Protein AF-A0A940I2E1-F1 (afdb_monomer_lite)

pLDDT: mean 91.19, std 8.83, range [46.72, 98.56]

Sequence (286 aa):
MYIKTFGKFEIVELKNMNFSPKEVEIIIFIISKNGFSVSTNKIIDEVWNPNENLPTLNNLTVYFSNINKKLKNKGKIKTKNSISYFEAKDLKTDFNKFVLSTNKFFSDPSNQKAANEAFEVYSGEFLPGISSNWVLTTRYYYEDLYFELIKLLVEKEKSKIKRFAYLKKIIDVGNNFENILEILKLIHENEKNYKNFIDENIFELIHYKDKLLREPRFIALLIIFENQFKILNFLRKGDFVSKVSENKFKLLLEKNKTKDTESEFNFLIKRLKKEGAKIKKVGIIN

Foldseek 3Di:
DEWEFFPDTDDPVQPPQDDDLLLSLLQVVQVVQAVDFDALVNSQPQSDDPPDDGDDSVVVVVSQVVSCVSCPQQWGWDDDPRTIHIDGDPYDYLVVLLVVLLVVCVVPVVPVVSLVSNLVSNQAFGSPPRDTPVSVVVRVVSLVSLLVSLLSVLLPDPDLVVLVVSLVRCLNRPRDLVSSVVSVLSNLVSVVDQQDADDPVVVVSNVVNLVPDPHRQWFKKKWFFPAQDSLSVQADSPKHWHDPDRGIIIITHGDDPVDDPVRSVVVSVVSCVVVPTHTPDMDTDD

Radius of gyration: 24.88 Å; chains: 1; bounding box: 60×36×69 Å

Secondary structure (DSSP, 8-state):
-EEE-BSS-EETTSTT----HHHHHHHHHHHHTTTSPEEHHHHHHHHS-TTS-PPPHHHHHHHHHHHHHHHTTS-EEEEETTEEEEE-TT-EEHHHHHHHHHHHHHH-TT-HHHHHHHHHH--SSBSTT---HHHHHHHHHHHHHHHHHHHHHHHH---HHHHHHHHHHHHHTT--HHHHHHHHHHHHHHTS---SPPPHHHHHHHHHHHHTSSS--EEEEEEEESS---GGGG--TT-EEEESSSSEEEEEEEPPTTS-HHHHHHHHHHHHHHTT--EEEEEE--

Structure (mmCIF, N/CA/C/O backbone):
data_AF-A0A940I2E1-F1
#
_entry.id   AF-A0A940I2E1-F1
#
loop_
_atom_site.group_PDB
_atom_site.id
_atom_site.type_symbol
_atom_site.label_atom_id
_atom_site.label_alt_id
_atom_site.label_comp_id
_atom_site.label_asym_id
_atom_site.label_entity_id
_atom_site.label_seq_id
_atom_site.pdbx_PDB_ins_code
_atom_site.Cartn_x
_atom_site.Cartn_y
_atom_site.Cartn_z
_atom_site.occupancy
_atom_site.B_iso_or_equiv
_atom_site.auth_seq_id
_atom_site.auth_comp_id
_atom_site.auth_asym_id
_atom_site.auth_atom_id
_atom_site.pdbx_PDB_model_num
ATOM 1 N N . MET A 1 1 ? 22.902 0.710 -8.120 1.00 95.12 1 MET A N 1
ATOM 2 C CA . MET A 1 1 ? 21.746 1.552 -8.498 1.00 95.12 1 MET A CA 1
ATOM 3 C C . MET A 1 1 ? 20.533 1.046 -7.739 1.00 95.12 1 MET A C 1
ATOM 5 O O . MET A 1 1 ? 20.224 -0.128 -7.900 1.00 95.12 1 MET A O 1
ATOM 9 N N . TYR A 1 2 ? 19.869 1.866 -6.921 1.00 97.69 2 TYR A N 1
ATOM 10 C CA . TYR A 1 2 ? 18.651 1.483 -6.197 1.00 97.69 2 TYR A CA 1
ATOM 11 C C . TYR A 1 2 ? 17.430 2.245 -6.714 1.00 97.69 2 TYR A C 1
ATOM 13 O O . TYR A 1 2 ? 17.415 3.478 -6.720 1.00 97.69 2 TYR A O 1
ATOM 21 N N . ILE A 1 3 ? 16.408 1.497 -7.130 1.00 97.94 3 ILE A N 1
ATOM 22 C CA . ILE A 1 3 ? 15.164 2.042 -7.677 1.00 97.94 3 ILE A CA 1
ATOM 23 C C . ILE A 1 3 ? 14.005 1.728 -6.735 1.00 97.94 3 ILE A C 1
ATOM 25 O O . ILE A 1 3 ? 13.795 0.567 -6.378 1.00 97.94 3 ILE A O 1
ATOM 29 N N . LYS A 1 4 ? 13.263 2.770 -6.361 1.00 98.38 4 LYS A N 1
ATOM 30 C CA . LYS A 1 4 ? 12.001 2.682 -5.631 1.00 98.38 4 LYS A CA 1
ATOM 31 C C . LYS A 1 4 ? 10.826 2.764 -6.599 1.00 98.38 4 LYS A C 1
ATOM 33 O O . LYS A 1 4 ? 10.812 3.625 -7.480 1.00 98.38 4 LYS A O 1
ATOM 38 N N . THR A 1 5 ? 9.859 1.881 -6.418 1.00 98.25 5 THR A N 1
ATOM 39 C CA . THR A 1 5 ? 8.659 1.711 -7.240 1.00 98.25 5 THR A CA 1
ATOM 40 C C . THR A 1 5 ? 7.375 1.637 -6.417 1.00 98.25 5 THR A C 1
ATOM 42 O O . THR A 1 5 ? 6.319 1.929 -6.974 1.00 98.25 5 THR A O 1
ATOM 45 N N . PHE A 1 6 ? 7.441 1.313 -5.119 1.00 97.94 6 PHE A N 1
ATOM 46 C CA . PHE A 1 6 ? 6.293 1.403 -4.212 1.00 97.94 6 PHE A CA 1
ATOM 47 C C . PHE A 1 6 ? 6.123 2.827 -3.681 1.00 97.94 6 PHE A C 1
ATOM 49 O O . PHE A 1 6 ? 7.011 3.386 -3.031 1.00 97.94 6 PHE A O 1
ATOM 56 N N . GLY A 1 7 ? 4.963 3.431 -3.926 1.00 95.31 7 GLY A N 1
ATOM 57 C CA . GLY A 1 7 ? 4.746 4.851 -3.677 1.00 95.31 7 GLY A CA 1
ATOM 58 C C . GLY A 1 7 ? 5.499 5.708 -4.698 1.00 95.31 7 GLY A C 1
ATOM 59 O O . GLY A 1 7 ? 5.485 5.437 -5.895 1.00 95.31 7 GLY A O 1
ATOM 60 N N . LYS A 1 8 ? 6.156 6.786 -4.261 1.00 95.31 8 LYS A N 1
ATOM 61 C CA . LYS A 1 8 ? 6.813 7.711 -5.197 1.00 95.31 8 LYS A CA 1
ATOM 62 C C . LYS A 1 8 ? 8.017 7.051 -5.883 1.00 95.31 8 LYS A C 1
ATOM 64 O O . LYS A 1 8 ? 8.991 6.703 -5.217 1.00 95.31 8 LYS A O 1
ATOM 69 N N . PHE A 1 9 ? 7.981 6.979 -7.217 1.00 97.50 9 PHE A N 1
ATOM 70 C CA . PHE A 1 9 ? 9.120 6.522 -8.013 1.00 97.50 9 PHE A CA 1
ATOM 71 C C . PHE A 1 9 ? 10.363 7.383 -7.753 1.00 97.50 9 PHE A C 1
ATOM 73 O O . PHE A 1 9 ? 10.312 8.615 -7.818 1.00 97.50 9 PHE A O 1
ATOM 80 N N . GLU A 1 10 ? 11.492 6.727 -7.495 1.00 97.62 10 GLU A N 1
ATOM 81 C CA . GLU A 1 10 ? 12.771 7.388 -7.244 1.00 97.62 10 GLU A CA 1
ATOM 82 C C . GLU A 1 10 ? 13.935 6.482 -7.658 1.00 97.62 10 GLU A C 1
ATOM 84 O O . GLU A 1 10 ? 13.984 5.305 -7.306 1.00 97.62 10 GLU A O 1
ATOM 89 N N . ILE A 1 11 ? 14.931 7.050 -8.337 1.00 97.69 11 ILE A N 1
ATOM 90 C CA . ILE A 1 11 ? 16.258 6.439 -8.456 1.00 97.69 11 ILE A CA 1
ATOM 91 C C . ILE A 1 11 ? 17.160 7.154 -7.454 1.00 97.69 11 ILE A C 1
ATOM 93 O O . ILE A 1 11 ? 17.510 8.316 -7.658 1.00 97.69 11 ILE A O 1
ATOM 97 N N . VAL A 1 12 ? 17.544 6.468 -6.377 1.00 97.19 12 VAL A N 1
ATOM 98 C CA . VAL A 1 12 ? 18.171 7.103 -5.202 1.00 97.19 12 VAL A CA 1
ATOM 99 C C . VAL A 1 12 ? 19.495 7.796 -5.540 1.00 97.19 12 VAL A C 1
ATOM 101 O O . VAL A 1 12 ? 19.807 8.856 -4.996 1.00 97.19 12 VAL A O 1
ATOM 104 N N . GLU A 1 13 ? 20.277 7.248 -6.471 1.00 97.12 13 GLU A N 1
ATOM 105 C CA . GLU A 1 13 ? 21.536 7.859 -6.909 1.00 97.12 13 GLU A CA 1
ATOM 106 C C . GLU A 1 13 ? 21.364 9.059 -7.861 1.00 97.12 13 GLU A C 1
ATOM 108 O O . GLU A 1 13 ? 22.355 9.717 -8.182 1.00 97.12 13 GLU A O 1
ATOM 113 N N . LEU A 1 14 ? 20.140 9.355 -8.313 1.00 96.06 14 LEU A N 1
ATOM 114 C CA . LEU A 1 14 ? 19.805 10.449 -9.232 1.00 96.06 14 LEU A CA 1
ATOM 115 C C . LEU A 1 14 ? 18.860 11.456 -8.558 1.00 96.06 14 LEU A C 1
ATOM 117 O O . LEU A 1 14 ? 17.751 11.710 -9.029 1.00 96.06 14 LEU A O 1
ATOM 121 N N . LYS A 1 15 ? 19.314 12.045 -7.445 1.00 91.69 15 LYS A N 1
ATOM 122 C CA . LYS A 1 15 ? 18.555 13.062 -6.699 1.00 91.69 15 LYS A CA 1
ATOM 123 C C . LYS A 1 15 ? 18.081 14.190 -7.624 1.00 91.69 15 LYS A C 1
ATOM 125 O O . LYS A 1 15 ? 18.848 14.674 -8.455 1.00 91.69 15 LYS A O 1
ATOM 130 N N . ASN A 1 16 ? 16.833 14.623 -7.441 1.00 90.88 16 ASN A N 1
ATOM 131 C CA . ASN A 1 16 ? 16.174 15.697 -8.201 1.00 90.88 16 ASN A CA 1
ATOM 132 C C . ASN A 1 16 ? 15.993 15.426 -9.708 1.00 90.88 16 ASN A C 1
ATOM 134 O O . ASN A 1 16 ? 15.650 16.343 -10.453 1.00 90.88 16 ASN A O 1
ATOM 138 N N . MET A 1 17 ? 16.213 14.193 -10.177 1.00 96.44 17 MET A N 1
ATOM 139 C CA . MET A 1 17 ? 15.929 13.831 -11.562 1.00 96.44 17 MET A CA 1
ATOM 140 C C . MET A 1 17 ? 14.460 13.439 -11.715 1.00 96.44 17 MET A C 1
ATOM 142 O O . MET A 1 17 ? 13.985 12.527 -11.041 1.00 96.44 17 MET A O 1
ATOM 146 N N . ASN A 1 18 ? 13.762 14.088 -12.647 1.00 96.31 18 ASN A N 1
ATOM 147 C CA . ASN A 1 18 ? 12.371 13.779 -12.954 1.00 96.31 18 ASN A CA 1
ATOM 148 C C . ASN A 1 18 ? 12.265 12.953 -14.242 1.00 96.31 18 ASN A C 1
ATOM 150 O O . ASN A 1 18 ? 12.790 13.314 -15.303 1.00 96.31 18 ASN A O 1
ATOM 154 N N . PHE A 1 19 ? 11.532 11.853 -14.145 1.00 97.81 19 PHE A N 1
ATOM 155 C CA . PHE A 1 19 ? 11.145 11.013 -15.269 1.00 97.81 19 PHE A CA 1
ATOM 156 C C . PHE A 1 19 ? 9.651 11.214 -15.512 1.00 97.81 19 PHE A C 1
ATOM 158 O O . PHE A 1 19 ? 8.872 11.312 -14.566 1.00 97.81 19 PHE A O 1
ATOM 165 N N . SER A 1 20 ? 9.256 11.313 -16.777 1.00 98.00 20 SER A N 1
ATOM 166 C CA . SER A 1 20 ? 7.843 11.272 -17.147 1.00 98.00 20 SER A CA 1
ATOM 167 C C . SER A 1 20 ? 7.259 9.894 -16.810 1.00 98.00 20 SER A C 1
ATOM 169 O O . SER A 1 20 ? 8.010 8.913 -16.808 1.00 98.00 20 SER A O 1
ATOM 171 N N . PRO A 1 21 ? 5.938 9.777 -16.586 1.00 97.62 21 PRO A N 1
ATOM 172 C CA . PRO A 1 21 ? 5.307 8.489 -16.294 1.00 97.62 21 PRO A CA 1
ATOM 173 C C . PRO A 1 21 ? 5.664 7.402 -17.314 1.00 97.62 21 PRO A C 1
ATOM 175 O O . PRO A 1 21 ? 5.995 6.283 -16.939 1.00 97.62 21 PRO A O 1
ATOM 178 N N . LYS A 1 22 ? 5.717 7.754 -18.604 1.00 97.50 22 LYS A N 1
ATOM 179 C CA . LYS A 1 22 ? 6.065 6.807 -19.668 1.00 97.50 22 LYS A CA 1
ATOM 180 C C . LYS A 1 22 ? 7.540 6.389 -19.636 1.00 97.50 22 LYS A C 1
ATOM 182 O O . LYS A 1 22 ? 7.848 5.224 -19.848 1.00 97.50 22 LYS A O 1
ATOM 187 N N . GLU A 1 23 ? 8.462 7.299 -19.316 1.00 98.31 23 GLU A N 1
ATOM 188 C CA . GLU A 1 23 ? 9.873 6.932 -19.119 1.00 98.31 23 GLU A CA 1
ATOM 189 C C . GLU A 1 23 ? 10.053 5.995 -17.916 1.00 98.31 23 GLU A C 1
ATOM 191 O O . GLU A 1 23 ? 10.804 5.026 -18.015 1.00 98.31 23 GLU A O 1
ATOM 196 N N . VAL A 1 24 ? 9.357 6.263 -16.803 1.00 98.50 24 VAL A N 1
ATOM 197 C CA . VAL A 1 24 ? 9.340 5.386 -15.619 1.00 98.50 24 VAL A CA 1
ATOM 198 C C . VAL A 1 24 ? 8.855 3.993 -16.000 1.00 98.50 24 VAL A C 1
ATOM 200 O O . VAL A 1 24 ? 9.512 2.999 -15.694 1.00 98.50 24 VAL A O 1
ATOM 203 N N . GLU A 1 25 ? 7.731 3.934 -16.705 1.00 98.12 25 GLU A N 1
ATOM 204 C CA . GLU A 1 25 ? 7.105 2.694 -17.131 1.00 98.12 25 GLU A CA 1
ATOM 205 C C . GLU A 1 25 ? 8.032 1.853 -18.019 1.00 98.12 25 GLU A C 1
ATOM 207 O O . GLU A 1 25 ? 8.241 0.677 -17.734 1.00 98.12 25 GLU A O 1
ATOM 212 N N . ILE A 1 26 ? 8.672 2.462 -19.025 1.00 98.00 26 ILE A N 1
ATOM 213 C CA . ILE A 1 26 ? 9.656 1.793 -19.892 1.00 98.00 26 ILE A CA 1
ATOM 214 C C . ILE A 1 26 ? 10.811 1.212 -19.068 1.00 98.00 26 ILE A C 1
ATOM 216 O O . ILE A 1 26 ? 11.180 0.049 -19.248 1.00 98.00 26 ILE A O 1
ATOM 220 N N . ILE A 1 27 ? 11.397 2.014 -18.169 1.00 97.69 27 ILE A N 1
ATOM 221 C CA . ILE A 1 27 ? 12.531 1.588 -17.336 1.00 97.69 27 ILE A CA 1
ATOM 222 C C . ILE A 1 27 ? 12.132 0.371 -16.500 1.00 97.69 27 ILE A C 1
ATOM 224 O O . ILE A 1 27 ? 12.832 -0.643 -16.511 1.00 97.69 27 ILE A O 1
ATOM 228 N N . ILE A 1 28 ? 11.011 0.462 -15.784 1.00 98.06 28 ILE A N 1
ATOM 229 C CA . ILE A 1 28 ? 10.580 -0.592 -14.866 1.00 98.06 28 ILE A CA 1
ATOM 230 C C . ILE A 1 28 ? 10.094 -1.825 -15.614 1.00 98.06 28 ILE A C 1
ATOM 232 O O . ILE A 1 28 ? 10.412 -2.927 -15.178 1.00 98.06 28 ILE A O 1
ATOM 236 N N . PHE A 1 29 ? 9.428 -1.678 -16.760 1.00 97.88 29 PHE A N 1
ATOM 237 C CA . PHE A 1 29 ? 9.046 -2.815 -17.588 1.00 97.88 29 PHE A CA 1
ATOM 238 C C . PHE A 1 29 ? 10.280 -3.627 -17.992 1.00 97.88 29 PHE A C 1
ATOM 240 O O . PHE A 1 29 ? 10.355 -4.815 -17.681 1.00 97.88 29 PHE A O 1
ATOM 247 N N . ILE A 1 30 ? 11.302 -2.984 -18.570 1.00 96.88 30 ILE A N 1
ATOM 248 C CA . ILE A 1 30 ? 12.544 -3.665 -18.975 1.00 96.88 30 ILE A CA 1
ATOM 249 C C . ILE A 1 30 ? 13.233 -4.319 -17.765 1.00 96.88 30 ILE A C 1
ATOM 251 O O . ILE A 1 30 ? 13.672 -5.465 -17.851 1.00 96.88 30 ILE A O 1
ATOM 255 N N . ILE A 1 31 ? 13.305 -3.626 -16.622 1.00 96.69 31 ILE A N 1
ATOM 256 C CA . ILE A 1 31 ? 13.933 -4.162 -15.404 1.00 96.69 31 ILE A CA 1
ATOM 257 C C . ILE A 1 31 ? 13.132 -5.329 -14.805 1.00 96.69 31 ILE A C 1
ATOM 259 O O . ILE A 1 31 ? 13.727 -6.285 -14.315 1.00 96.69 31 ILE A O 1
ATOM 263 N N . SER A 1 32 ? 11.800 -5.296 -14.860 1.00 95.56 32 SER A N 1
ATOM 264 C CA . SER A 1 32 ? 10.936 -6.370 -14.346 1.00 95.56 32 SER A CA 1
ATOM 265 C C . SER A 1 32 ? 11.081 -7.673 -15.134 1.00 95.56 32 SER A C 1
ATOM 267 O O . SER A 1 32 ? 10.803 -8.751 -14.617 1.00 95.56 32 SER A O 1
ATOM 269 N N . LYS A 1 33 ? 11.538 -7.577 -16.387 1.00 93.44 33 LYS A N 1
ATOM 270 C CA . LYS A 1 33 ? 11.823 -8.722 -17.254 1.00 93.44 33 LYS A CA 1
ATOM 271 C C . LYS A 1 33 ? 13.312 -9.084 -17.282 1.00 93.44 33 LYS A C 1
ATOM 273 O O . LYS A 1 33 ? 13.686 -9.981 -18.031 1.00 93.44 33 LYS A O 1
ATOM 278 N N . ASN A 1 34 ? 14.166 -8.397 -16.515 1.00 71.31 34 ASN A N 1
ATOM 279 C CA . ASN A 1 34 ? 15.617 -8.572 -16.582 1.00 71.31 34 ASN A CA 1
ATOM 280 C C . ASN A 1 34 ? 15.993 -10.023 -16.222 1.00 71.31 34 ASN A C 1
ATOM 282 O O . ASN A 1 34 ? 15.628 -10.516 -15.157 1.00 71.31 34 ASN A O 1
ATOM 286 N N . GLY A 1 35 ? 16.675 -10.711 -17.142 1.00 64.44 35 GLY A N 1
ATOM 287 C CA . GLY A 1 35 ? 16.834 -12.176 -17.157 1.00 64.44 35 GLY A CA 1
ATOM 288 C C . GLY A 1 35 ? 16.181 -12.845 -18.376 1.00 64.44 35 GLY A C 1
ATOM 289 O O . GLY A 1 35 ? 16.598 -13.928 -18.776 1.00 64.44 35 GLY A O 1
ATOM 290 N N . PHE A 1 36 ? 15.235 -12.158 -19.024 1.00 67.75 36 PHE A N 1
ATOM 291 C CA . PHE A 1 36 ? 14.609 -12.543 -20.287 1.00 67.75 36 PHE A CA 1
ATOM 292 C C . PHE A 1 36 ? 14.873 -11.479 -21.359 1.00 67.75 36 PHE A C 1
ATOM 294 O O . PHE A 1 36 ? 14.944 -10.282 -21.076 1.00 67.75 36 PHE A O 1
ATOM 301 N N . SER A 1 37 ? 15.017 -11.903 -22.613 1.00 79.56 37 SER A N 1
ATOM 302 C CA . SER A 1 37 ? 15.106 -10.992 -23.754 1.00 79.56 37 SER A CA 1
ATOM 303 C C . SER A 1 37 ? 13.756 -10.304 -23.989 1.00 79.56 37 SER A C 1
ATOM 305 O O . SER A 1 37 ? 12.759 -10.958 -24.289 1.00 79.56 37 SER A O 1
ATOM 307 N N . VAL A 1 38 ? 13.711 -8.973 -23.878 1.00 94.06 38 VAL A N 1
ATOM 308 C CA . VAL A 1 38 ? 12.507 -8.186 -24.189 1.00 94.06 38 VAL A CA 1
ATOM 309 C C . VAL A 1 38 ? 12.649 -7.576 -25.573 1.00 94.06 38 VAL A C 1
ATOM 311 O O . VAL A 1 38 ? 13.543 -6.762 -25.800 1.00 94.06 38 VAL A O 1
ATOM 314 N N . SER A 1 39 ? 11.784 -7.954 -26.513 1.00 96.19 39 SER A N 1
ATOM 315 C CA . SER A 1 39 ? 11.769 -7.306 -27.824 1.00 96.19 39 SER A CA 1
ATOM 316 C C . SER A 1 39 ? 11.242 -5.873 -27.716 1.00 96.19 39 SER A C 1
ATOM 318 O O . SER A 1 39 ? 10.379 -5.567 -26.897 1.00 96.19 39 SER A O 1
ATOM 320 N N . THR A 1 40 ? 11.740 -4.990 -28.575 1.00 95.31 40 THR A N 1
ATOM 321 C CA . THR A 1 40 ? 11.255 -3.605 -28.692 1.00 95.31 40 THR A CA 1
ATOM 322 C C . THR A 1 40 ? 9.754 -3.531 -28.969 1.00 95.31 40 THR A C 1
ATOM 324 O O . THR A 1 40 ? 9.076 -2.735 -28.330 1.00 95.31 40 THR A O 1
ATOM 327 N N . ASN A 1 41 ? 9.220 -4.410 -29.824 1.00 95.62 41 ASN A N 1
ATOM 328 C CA . ASN A 1 41 ? 7.775 -4.514 -30.058 1.00 95.62 41 ASN A CA 1
ATOM 329 C C . ASN A 1 41 ? 7.018 -4.876 -28.778 1.00 95.62 41 ASN A C 1
ATOM 331 O O . ASN A 1 41 ? 6.063 -4.198 -28.437 1.00 95.62 41 ASN A O 1
ATOM 335 N N . LYS A 1 42 ? 7.510 -5.842 -27.991 1.00 96.06 42 LYS A N 1
ATOM 336 C CA . LYS A 1 42 ? 6.867 -6.200 -26.720 1.00 96.06 42 LYS A CA 1
ATOM 337 C C . LYS A 1 42 ? 6.852 -5.041 -25.722 1.00 96.06 42 LYS A C 1
ATOM 339 O O . LYS A 1 42 ? 5.925 -4.932 -24.933 1.00 96.06 42 LYS A O 1
ATOM 344 N N . ILE A 1 43 ? 7.868 -4.175 -25.738 1.00 96.75 43 ILE A N 1
ATOM 345 C CA . ILE A 1 43 ? 7.839 -2.947 -24.932 1.00 96.75 43 ILE A CA 1
ATOM 346 C C . ILE A 1 43 ? 6.695 -2.053 -25.404 1.00 96.75 43 ILE A C 1
ATOM 348 O O . ILE A 1 43 ? 5.956 -1.562 -24.566 1.00 96.75 43 ILE A O 1
ATOM 352 N N . ILE A 1 44 ? 6.533 -1.862 -26.715 1.00 96.50 44 ILE A N 1
ATOM 353 C CA . ILE A 1 44 ? 5.444 -1.051 -27.278 1.00 96.50 44 ILE A CA 1
ATOM 354 C C . ILE A 1 44 ? 4.080 -1.623 -26.878 1.00 96.50 44 ILE A C 1
ATOM 356 O O . ILE A 1 44 ? 3.262 -0.891 -26.332 1.00 96.50 44 ILE A O 1
ATOM 360 N N . ASP A 1 45 ? 3.887 -2.924 -27.083 1.00 95.06 45 ASP A N 1
ATOM 361 C CA . ASP A 1 45 ? 2.610 -3.612 -26.876 1.00 95.06 45 ASP A CA 1
ATOM 362 C C . ASP A 1 45 ? 2.148 -3.605 -25.411 1.00 95.06 45 ASP A C 1
ATOM 364 O O . ASP A 1 45 ? 0.953 -3.628 -25.132 1.00 95.06 45 ASP A O 1
ATOM 368 N N . GLU A 1 46 ? 3.090 -3.601 -24.465 1.00 95.75 46 GLU A N 1
ATOM 369 C CA . GLU A 1 46 ? 2.783 -3.696 -23.035 1.00 95.75 46 GLU A CA 1
ATOM 370 C C . GLU A 1 46 ? 2.753 -2.316 -22.373 1.00 95.75 46 GLU A C 1
ATOM 372 O O . GLU A 1 46 ? 1.885 -2.033 -21.553 1.00 95.75 46 GLU A O 1
ATOM 377 N N . VAL A 1 47 ? 3.687 -1.431 -22.730 1.00 96.81 47 VAL A N 1
ATOM 378 C CA . VAL A 1 47 ? 3.810 -0.103 -22.112 1.00 96.81 47 VAL A CA 1
ATOM 379 C C . VAL A 1 47 ? 2.768 0.882 -22.653 1.00 96.81 47 VAL A C 1
ATOM 381 O O . VAL A 1 47 ? 2.435 1.852 -21.972 1.00 96.81 47 VAL A O 1
ATOM 384 N N . TRP A 1 48 ? 2.241 0.684 -23.860 1.00 95.94 48 TRP A N 1
ATOM 385 C CA . TRP A 1 48 ? 1.163 1.512 -24.406 1.00 95.94 48 TRP A CA 1
ATOM 386 C C . TRP A 1 48 ? -0.144 0.737 -24.448 1.00 95.94 48 TRP A C 1
ATOM 388 O O . TRP A 1 48 ? -0.182 -0.432 -24.818 1.00 95.94 48 TRP A O 1
ATOM 398 N N . ASN A 1 49 ? -1.238 1.404 -24.082 1.00 90.56 49 ASN A N 1
ATOM 399 C CA . ASN A 1 49 ? -2.550 0.781 -24.195 1.00 90.56 49 ASN A CA 1
ATOM 400 C C . ASN A 1 49 ? -2.927 0.642 -25.681 1.00 90.56 49 ASN A C 1
ATOM 402 O O . ASN A 1 49 ? -2.660 1.565 -26.450 1.00 90.56 49 ASN A O 1
ATOM 406 N N . PRO A 1 50 ? -3.634 -0.426 -26.097 1.00 86.62 50 PRO A N 1
ATOM 407 C CA . PRO A 1 50 ? -4.060 -0.594 -27.493 1.00 86.62 50 PRO A CA 1
ATOM 408 C C . PRO A 1 50 ? -4.926 0.553 -28.039 1.00 86.62 50 PRO A C 1
ATOM 410 O O . PRO A 1 50 ? -5.013 0.743 -29.246 1.00 86.62 50 PRO A O 1
ATOM 413 N N . ASN A 1 51 ? -5.566 1.315 -27.144 1.00 89.44 51 ASN A N 1
ATOM 414 C CA . ASN A 1 51 ? -6.396 2.474 -27.478 1.00 89.44 51 ASN A CA 1
ATOM 415 C C . ASN A 1 51 ? -5.596 3.789 -27.577 1.00 89.44 51 ASN A C 1
ATOM 417 O O . ASN A 1 51 ? -6.167 4.832 -27.891 1.00 89.44 51 ASN A O 1
ATOM 421 N N . GLU A 1 52 ? -4.302 3.773 -27.257 1.00 90.06 52 GLU A N 1
ATOM 422 C CA . GLU A 1 52 ? -3.400 4.912 -27.428 1.00 90.06 52 GLU A CA 1
ATOM 423 C C . GLU A 1 52 ? -2.786 4.898 -28.833 1.00 90.06 52 GLU A C 1
ATOM 425 O O . GLU A 1 52 ? -2.705 3.867 -29.500 1.00 90.06 52 GLU A O 1
ATOM 430 N N . ASN A 1 53 ? -2.282 6.051 -29.277 1.00 92.12 53 ASN A N 1
ATOM 431 C CA . ASN A 1 53 ? -1.454 6.106 -30.478 1.00 92.12 53 ASN A CA 1
ATOM 432 C C . ASN A 1 53 ? -0.137 5.369 -30.211 1.00 92.12 53 ASN A C 1
ATOM 434 O O . ASN A 1 53 ? 0.752 5.907 -29.542 1.00 92.12 53 ASN A O 1
ATOM 438 N N . LEU A 1 54 ? -0.025 4.144 -30.728 1.00 93.44 54 LEU A N 1
ATOM 439 C CA . LEU A 1 54 ? 1.165 3.323 -30.543 1.00 93.44 54 LEU A CA 1
ATOM 440 C C . LEU A 1 54 ? 2.398 4.029 -31.133 1.00 93.44 54 LE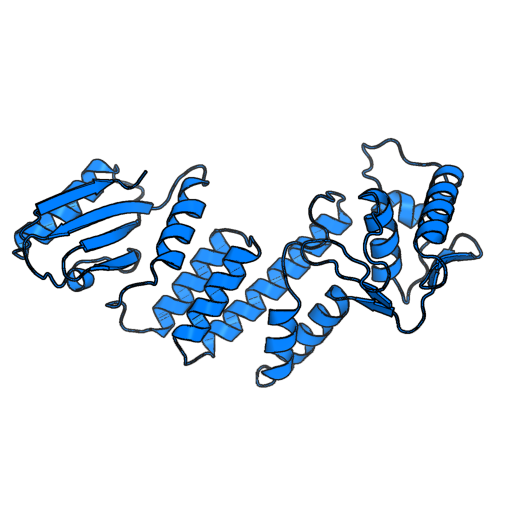U A C 1
ATOM 442 O O . LEU A 1 54 ? 2.363 4.497 -32.277 1.00 93.44 54 LEU A O 1
ATOM 446 N N . PRO A 1 55 ? 3.503 4.127 -30.377 1.00 94.94 55 PRO A N 1
ATOM 447 C CA . PRO A 1 55 ? 4.733 4.715 -30.878 1.00 94.94 55 PRO A CA 1
ATOM 448 C C . PRO A 1 55 ? 5.334 3.857 -31.993 1.00 94.94 55 PRO A C 1
ATOM 450 O O . PRO A 1 55 ? 5.290 2.629 -31.967 1.00 94.94 55 PRO A O 1
ATOM 453 N N . THR A 1 56 ? 6.015 4.504 -32.933 1.00 96.00 56 THR A N 1
ATOM 454 C CA . THR A 1 56 ? 6.929 3.794 -33.834 1.00 96.00 56 THR A CA 1
ATOM 455 C C . THR A 1 56 ? 8.209 3.383 -33.093 1.00 96.00 56 THR A C 1
ATOM 457 O O . THR A 1 56 ? 8.561 3.947 -32.050 1.00 96.00 56 THR A O 1
ATOM 460 N N . LEU A 1 57 ? 8.993 2.472 -33.678 1.00 94.88 57 LEU A N 1
ATOM 461 C CA . LEU A 1 57 ? 10.327 2.113 -33.171 1.00 94.88 57 LEU A CA 1
ATOM 462 C C . LEU A 1 57 ? 11.266 3.327 -33.036 1.00 94.88 57 LEU A C 1
ATOM 464 O O . LEU A 1 57 ? 12.078 3.401 -32.107 1.00 94.88 57 LEU A O 1
ATOM 468 N N . ASN A 1 58 ? 11.130 4.314 -33.925 1.00 95.44 58 ASN A N 1
ATOM 469 C CA . ASN A 1 58 ? 11.897 5.555 -33.852 1.00 95.44 58 ASN A CA 1
ATOM 470 C C . ASN A 1 58 ? 11.492 6.382 -32.626 1.00 95.44 58 ASN A C 1
ATOM 472 O O . ASN A 1 58 ? 12.363 6.884 -31.915 1.00 95.44 58 ASN A O 1
ATOM 476 N N . ASN A 1 59 ? 10.192 6.468 -32.319 1.00 96.12 59 ASN A N 1
ATOM 477 C CA . ASN A 1 59 ? 9.723 7.140 -31.105 1.00 96.12 59 ASN A CA 1
ATOM 478 C C . ASN A 1 59 ? 10.255 6.443 -29.844 1.00 96.12 59 ASN A C 1
ATOM 480 O O . ASN A 1 59 ? 10.748 7.117 -28.940 1.00 96.12 59 ASN A O 1
ATOM 484 N N . LEU A 1 60 ? 10.243 5.105 -29.801 1.00 96.94 60 LEU A N 1
ATOM 485 C CA . LEU A 1 60 ? 10.816 4.344 -28.685 1.00 96.94 60 LEU A CA 1
ATOM 486 C C . LEU A 1 60 ? 12.323 4.608 -28.519 1.00 96.94 60 LEU A C 1
ATOM 488 O O . LEU A 1 60 ? 12.810 4.794 -27.404 1.00 96.94 60 LEU A O 1
ATOM 492 N N . THR A 1 61 ? 13.064 4.706 -29.624 1.00 96.56 61 THR A N 1
ATOM 493 C CA . THR A 1 61 ? 14.498 5.038 -29.599 1.00 96.56 61 THR A CA 1
ATOM 494 C C . THR A 1 61 ? 14.753 6.439 -29.030 1.00 96.56 61 THR A C 1
ATOM 496 O O . THR A 1 61 ? 15.706 6.637 -28.270 1.00 96.56 61 THR A O 1
ATOM 499 N N . VAL A 1 62 ? 13.881 7.409 -29.328 1.00 98.00 62 VAL A N 1
ATOM 500 C CA . VAL A 1 62 ? 13.933 8.750 -28.720 1.00 98.00 62 VAL A CA 1
ATOM 501 C C . VAL A 1 62 ? 13.709 8.673 -27.207 1.00 98.00 62 VAL A C 1
ATOM 503 O O . VAL A 1 62 ? 14.480 9.278 -26.458 1.00 98.00 62 VAL A O 1
ATOM 506 N N . TYR A 1 63 ? 12.737 7.879 -26.738 1.00 98.25 63 TYR A N 1
ATOM 507 C CA . TYR A 1 63 ? 12.560 7.625 -25.303 1.00 98.25 63 TYR A CA 1
ATOM 508 C C . TYR A 1 63 ? 13.822 7.031 -24.673 1.00 98.25 63 TYR A C 1
ATOM 510 O O . TYR A 1 63 ? 14.289 7.547 -23.659 1.00 98.25 63 TYR A O 1
ATOM 518 N N . PHE A 1 64 ? 14.427 6.007 -25.282 1.00 98.06 64 PHE A N 1
ATOM 519 C CA . PHE A 1 64 ? 15.669 5.413 -24.773 1.00 98.06 64 PHE A CA 1
ATOM 520 C C . PHE A 1 64 ? 16.808 6.432 -24.693 1.00 98.06 64 PHE A C 1
ATOM 522 O O . PHE A 1 64 ? 17.526 6.470 -23.695 1.00 98.06 64 PHE A O 1
ATOM 529 N N . SER A 1 65 ? 16.957 7.291 -25.703 1.00 98.25 65 SER A N 1
ATOM 530 C CA . SER A 1 65 ? 17.960 8.362 -25.707 1.00 98.25 65 SER A CA 1
ATOM 531 C C . SER A 1 65 ? 17.737 9.356 -24.562 1.00 98.25 65 SER A C 1
ATOM 533 O O . SER A 1 65 ? 18.672 9.675 -23.825 1.00 98.25 65 SER A O 1
ATOM 535 N N . ASN A 1 66 ? 16.494 9.797 -24.352 1.00 98.56 66 ASN A N 1
ATOM 536 C CA . ASN A 1 66 ? 16.138 10.721 -23.273 1.00 98.56 66 ASN A CA 1
ATOM 537 C C . ASN A 1 66 ? 16.349 10.098 -21.887 1.00 98.56 66 ASN A C 1
ATOM 539 O O . ASN A 1 66 ? 16.965 10.721 -21.019 1.00 98.56 66 ASN A O 1
ATOM 543 N N . ILE A 1 67 ? 15.934 8.842 -21.709 1.00 98.50 67 ILE A N 1
ATOM 544 C CA . ILE A 1 67 ? 16.172 8.065 -20.489 1.00 98.50 67 ILE A CA 1
ATOM 545 C C . ILE A 1 67 ? 17.676 7.953 -20.221 1.00 98.50 67 ILE A C 1
ATOM 547 O O . ILE A 1 67 ? 18.133 8.292 -19.132 1.00 98.50 67 ILE A O 1
ATOM 551 N N . ASN A 1 68 ? 18.469 7.551 -21.215 1.00 98.38 68 ASN A N 1
ATOM 552 C CA . ASN A 1 68 ? 19.915 7.382 -21.066 1.00 98.38 68 ASN A CA 1
ATOM 553 C C . ASN A 1 68 ? 20.627 8.699 -20.719 1.00 98.38 68 ASN A C 1
ATOM 555 O O . ASN A 1 68 ? 21.511 8.707 -19.861 1.00 98.38 68 ASN A O 1
ATOM 559 N N . LYS A 1 69 ? 20.206 9.830 -21.305 1.00 98.19 69 LYS A N 1
ATOM 560 C CA . LYS A 1 69 ? 20.712 11.163 -20.928 1.00 98.19 69 LYS A CA 1
ATOM 561 C C . LYS A 1 69 ? 20.446 11.479 -19.452 1.00 98.19 69 LYS A C 1
ATOM 563 O O . LYS A 1 69 ? 21.332 11.999 -18.774 1.00 98.19 69 LYS A O 1
ATOM 568 N N . LYS A 1 70 ? 19.258 11.137 -18.938 1.00 98.25 70 LYS A N 1
ATOM 569 C CA . LYS A 1 70 ? 18.891 11.335 -17.523 1.00 98.25 70 LYS A CA 1
ATOM 570 C C . LYS A 1 70 ? 19.643 10.389 -16.583 1.00 98.25 70 LYS A C 1
ATOM 572 O O . LYS A 1 70 ? 20.067 10.812 -15.509 1.00 98.25 70 LYS A O 1
ATOM 577 N N . LEU A 1 71 ? 19.849 9.134 -16.987 1.00 97.31 71 LEU A N 1
ATOM 578 C CA . LEU A 1 71 ? 20.545 8.118 -16.187 1.00 97.31 71 LEU A CA 1
ATOM 579 C C . LEU A 1 71 ? 22.064 8.341 -16.082 1.00 97.31 71 LEU A C 1
ATOM 581 O O . LEU A 1 71 ? 22.693 7.857 -15.133 1.00 97.31 71 LEU A O 1
ATOM 585 N N . LYS A 1 72 ? 22.659 9.088 -17.021 1.00 94.12 72 LYS A N 1
ATOM 586 C CA . LYS A 1 72 ? 24.101 9.378 -17.077 1.00 94.12 72 LYS A CA 1
ATOM 587 C C . LYS A 1 72 ? 24.925 8.079 -17.048 1.00 94.12 72 LYS A C 1
ATOM 589 O O . LYS A 1 72 ? 24.771 7.224 -17.910 1.00 94.12 72 LYS A O 1
ATOM 594 N N . ASN A 1 73 ? 25.809 7.918 -16.064 1.00 94.19 73 ASN A N 1
ATOM 595 C CA . ASN A 1 73 ? 26.661 6.740 -15.885 1.00 94.19 73 ASN A CA 1
ATOM 596 C C . ASN A 1 73 ? 26.116 5.734 -14.855 1.00 94.19 73 ASN A C 1
ATOM 598 O O . ASN A 1 73 ? 26.822 4.791 -14.500 1.00 94.19 73 ASN A O 1
ATOM 602 N N . LYS A 1 74 ? 24.899 5.935 -14.331 1.00 96.31 74 LYS A N 1
ATOM 603 C CA . LYS A 1 74 ? 24.320 5.062 -13.294 1.00 96.31 74 LYS A CA 1
ATOM 604 C C . LYS A 1 74 ? 23.623 3.833 -13.870 1.00 96.31 74 LYS A C 1
ATOM 606 O O . LYS A 1 74 ? 23.603 2.792 -13.219 1.00 96.31 74 LYS A O 1
ATOM 611 N N . GLY A 1 75 ? 23.105 3.950 -15.085 1.00 95.75 75 GLY A N 1
ATOM 612 C CA . GLY A 1 75 ? 22.499 2.864 -15.839 1.00 95.75 75 GLY A CA 1
ATOM 613 C C . GLY A 1 75 ? 22.197 3.303 -17.265 1.00 95.75 75 GLY A C 1
ATOM 614 O O . GLY A 1 75 ? 22.303 4.487 -17.584 1.00 95.75 75 GLY A O 1
ATOM 615 N N . LYS A 1 76 ? 21.841 2.359 -18.131 1.00 96.62 76 LYS A N 1
ATOM 616 C CA . LYS A 1 76 ? 21.385 2.650 -19.491 1.00 96.62 76 LYS A CA 1
ATOM 617 C C . LYS A 1 76 ? 20.540 1.523 -20.063 1.00 96.62 76 LYS A C 1
ATOM 619 O O . LYS A 1 76 ? 20.782 0.349 -19.792 1.00 96.62 76 LYS A O 1
ATOM 624 N N . ILE A 1 77 ? 19.599 1.893 -20.917 1.00 96.56 77 ILE A N 1
ATOM 625 C CA . ILE A 1 77 ? 18.907 0.973 -21.811 1.00 96.56 77 ILE A CA 1
ATOM 626 C C . ILE A 1 77 ? 19.807 0.745 -23.026 1.00 96.56 77 ILE A C 1
ATOM 628 O O . ILE A 1 77 ? 20.225 1.698 -23.693 1.00 96.56 77 ILE A O 1
ATOM 632 N N . LYS A 1 78 ? 20.111 -0.522 -23.302 1.00 95.00 78 LYS A N 1
ATOM 633 C CA . LYS A 1 78 ? 20.812 -0.977 -24.505 1.00 95.00 78 LYS A CA 1
ATOM 634 C C . LYS A 1 78 ? 19.856 -1.791 -25.363 1.00 95.00 78 LYS A C 1
ATOM 636 O O . LYS A 1 78 ? 19.010 -2.501 -24.830 1.00 95.00 78 LYS A O 1
ATOM 641 N N . THR A 1 79 ? 20.049 -1.730 -26.677 1.00 95.38 79 THR A N 1
ATOM 642 C CA . THR A 1 79 ? 19.325 -2.563 -27.641 1.00 95.38 79 THR A CA 1
ATOM 643 C C . THR A 1 79 ? 20.328 -3.298 -28.522 1.00 95.38 79 THR A C 1
ATOM 645 O O . THR A 1 79 ? 21.240 -2.677 -29.065 1.00 95.38 79 THR A O 1
ATOM 648 N N . LYS A 1 80 ? 20.169 -4.615 -28.669 1.00 94.12 80 LYS A N 1
ATOM 649 C CA . LYS A 1 80 ? 20.945 -5.462 -29.586 1.00 94.12 80 LYS A CA 1
ATOM 650 C C . LYS A 1 80 ? 19.984 -6.417 -30.285 1.00 94.12 80 LYS A C 1
ATOM 652 O O . LYS A 1 80 ? 19.239 -7.111 -29.607 1.00 94.12 80 LYS A O 1
ATOM 657 N N . ASN A 1 81 ? 19.989 -6.455 -31.618 1.00 94.00 81 ASN A N 1
ATOM 658 C CA . ASN A 1 81 ? 19.097 -7.312 -32.418 1.00 94.00 81 ASN A CA 1
ATOM 659 C C . ASN A 1 81 ? 17.616 -7.178 -32.009 1.00 94.00 81 ASN A C 1
ATOM 661 O O . ASN A 1 81 ? 16.945 -8.170 -31.742 1.00 94.00 81 ASN A O 1
ATOM 665 N N . SER A 1 82 ? 17.135 -5.937 -31.875 1.00 93.56 82 SER A N 1
ATOM 666 C CA . SER A 1 82 ? 15.767 -5.609 -31.433 1.00 93.56 82 SER A CA 1
ATOM 667 C C . SER A 1 82 ? 15.389 -6.083 -30.025 1.00 93.56 82 SER A C 1
ATOM 669 O O . SER A 1 82 ? 14.228 -5.945 -29.642 1.00 93.56 82 SER A O 1
ATOM 671 N N . ILE A 1 83 ? 16.348 -6.587 -29.244 1.00 95.12 83 ILE A N 1
ATOM 672 C CA . ILE A 1 83 ? 16.184 -6.949 -27.838 1.00 95.12 83 ILE A CA 1
ATOM 673 C C . ILE A 1 83 ? 16.745 -5.822 -26.982 1.00 95.12 83 ILE A C 1
ATOM 675 O O . ILE A 1 83 ? 17.916 -5.458 -27.115 1.00 95.12 83 ILE A O 1
ATOM 679 N N . SER A 1 84 ? 15.918 -5.290 -26.093 1.00 95.38 84 SER A N 1
ATOM 680 C CA . SER A 1 84 ? 16.280 -4.232 -25.161 1.00 95.38 84 SER A CA 1
ATOM 681 C C . SER A 1 84 ? 16.486 -4.784 -23.754 1.00 95.38 84 SER A C 1
ATOM 683 O O . SER A 1 84 ? 15.752 -5.655 -23.295 1.00 95.38 84 SER A O 1
ATOM 685 N N . TYR A 1 85 ? 17.498 -4.266 -23.063 1.00 95.88 85 TYR A N 1
ATOM 686 C CA . TYR A 1 85 ? 17.830 -4.641 -21.691 1.00 95.88 85 TYR A CA 1
ATOM 687 C C . TYR A 1 85 ? 18.389 -3.446 -20.919 1.00 95.88 85 TYR A C 1
ATOM 689 O O . TYR A 1 85 ? 18.929 -2.499 -21.500 1.00 95.88 85 TYR A O 1
ATOM 697 N N . PHE A 1 86 ? 18.254 -3.494 -19.596 1.00 95.62 86 PHE A N 1
ATOM 698 C CA . PHE A 1 86 ? 18.731 -2.447 -18.702 1.00 95.62 86 PHE A CA 1
ATOM 699 C C . PHE A 1 86 ? 20.065 -2.856 -18.075 1.00 95.62 86 PHE A C 1
ATOM 701 O O . PHE A 1 86 ? 20.149 -3.845 -17.347 1.00 95.62 86 PHE A O 1
ATOM 708 N N . GLU A 1 87 ? 21.115 -2.086 -18.344 1.00 94.94 87 GLU A N 1
ATOM 709 C CA . GLU A 1 87 ? 22.454 -2.306 -17.805 1.00 94.94 87 GLU A CA 1
ATOM 710 C C . GLU A 1 87 ? 22.753 -1.272 -16.717 1.00 94.94 87 GLU A C 1
ATOM 712 O O . GLU A 1 87 ? 22.791 -0.070 -16.981 1.00 94.94 87 GLU A O 1
ATOM 717 N N . ALA A 1 88 ? 23.002 -1.737 -15.495 1.00 95.25 88 ALA A N 1
ATOM 718 C CA . ALA A 1 88 ? 23.460 -0.908 -14.387 1.00 95.25 88 ALA A CA 1
ATOM 719 C C . ALA A 1 88 ? 24.319 -1.730 -13.424 1.00 95.25 88 ALA A C 1
ATOM 721 O O . ALA A 1 88 ? 24.074 -2.918 -13.212 1.00 95.25 88 ALA A O 1
ATOM 722 N N . LYS A 1 89 ? 25.314 -1.081 -12.812 1.00 94.12 89 LYS A N 1
ATOM 723 C CA . LYS A 1 89 ? 26.139 -1.708 -11.776 1.00 94.12 89 LYS A CA 1
ATOM 724 C C . LYS A 1 89 ? 25.328 -1.841 -10.483 1.00 94.12 89 LYS A C 1
ATOM 726 O O . LYS A 1 89 ? 24.747 -0.857 -10.008 1.00 94.12 89 LYS A O 1
ATOM 731 N N . ASP A 1 90 ? 25.312 -3.050 -9.921 1.00 93.69 90 ASP A N 1
ATOM 732 C CA . ASP A 1 90 ? 24.631 -3.386 -8.666 1.00 93.69 90 ASP A CA 1
ATOM 733 C C . ASP A 1 90 ? 23.165 -2.914 -8.655 1.00 93.69 90 ASP A C 1
ATOM 735 O O . ASP A 1 90 ? 22.737 -2.180 -7.756 1.00 93.69 90 ASP A O 1
ATOM 739 N N . LEU A 1 91 ? 22.412 -3.250 -9.710 1.00 95.94 91 LEU A N 1
ATOM 740 C CA . LEU A 1 91 ? 20.996 -2.908 -9.815 1.00 95.94 91 LEU A CA 1
ATOM 741 C C . LEU A 1 91 ? 20.196 -3.622 -8.722 1.00 95.94 91 LEU A C 1
ATOM 743 O O . LEU A 1 91 ? 20.204 -4.847 -8.620 1.00 95.94 91 LEU A O 1
ATOM 747 N N . LYS A 1 92 ? 19.471 -2.842 -7.927 1.00 97.12 92 LYS A N 1
ATOM 748 C CA . LYS A 1 92 ? 18.561 -3.306 -6.885 1.00 97.12 92 LYS A CA 1
ATOM 749 C C . LYS A 1 92 ? 17.244 -2.551 -7.024 1.00 97.12 92 LYS A C 1
ATOM 751 O O . LYS A 1 92 ? 17.244 -1.348 -7.282 1.00 97.12 92 LYS A O 1
ATOM 756 N N . THR A 1 93 ? 16.135 -3.246 -6.824 1.00 98.00 93 THR A N 1
ATOM 757 C CA . THR A 1 93 ? 14.801 -2.639 -6.808 1.00 98.00 93 THR A CA 1
ATOM 758 C C . THR A 1 93 ? 14.078 -3.021 -5.528 1.00 98.00 93 THR A C 1
ATOM 760 O O . THR A 1 93 ? 14.309 -4.100 -4.971 1.00 98.00 93 THR A O 1
ATOM 763 N N . ASP A 1 94 ? 13.228 -2.125 -5.041 1.00 98.31 94 ASP A N 1
ATOM 764 C CA . ASP A 1 94 ? 12.369 -2.392 -3.891 1.00 98.31 94 ASP A CA 1
ATOM 765 C C . ASP A 1 94 ? 11.363 -3.515 -4.177 1.00 98.31 94 ASP A C 1
ATOM 767 O O . ASP A 1 94 ? 11.223 -4.403 -3.344 1.00 98.31 94 ASP A O 1
ATOM 771 N N . PHE A 1 95 ? 10.764 -3.577 -5.371 1.00 97.62 95 PHE A N 1
ATOM 772 C CA . PHE A 1 95 ? 9.834 -4.655 -5.727 1.00 97.62 95 PHE A CA 1
ATOM 773 C C . PHE A 1 95 ? 10.491 -6.044 -5.734 1.00 97.62 95 PHE A C 1
ATOM 775 O O . PHE A 1 95 ? 9.911 -6.997 -5.217 1.00 97.62 95 PHE A O 1
ATOM 782 N N . ASN A 1 96 ? 11.731 -6.178 -6.225 1.00 97.19 96 ASN A N 1
ATOM 783 C CA . ASN A 1 96 ? 12.445 -7.458 -6.159 1.00 97.19 96 ASN A CA 1
ATOM 784 C C . ASN A 1 96 ? 12.783 -7.820 -4.714 1.00 97.19 96 ASN A C 1
ATOM 786 O O . ASN A 1 96 ? 12.654 -8.976 -4.316 1.00 97.19 96 ASN A O 1
ATOM 790 N N . LYS A 1 97 ? 13.206 -6.834 -3.912 1.00 98.00 97 LYS A N 1
ATOM 791 C CA . LYS A 1 97 ? 13.467 -7.047 -2.487 1.00 98.00 97 LYS A CA 1
ATOM 792 C C . LYS A 1 97 ? 12.196 -7.494 -1.762 1.00 98.00 97 LYS A C 1
ATOM 794 O O . LYS A 1 97 ? 12.263 -8.446 -0.997 1.00 98.00 97 LYS A O 1
ATOM 799 N N . PHE A 1 98 ? 11.063 -6.856 -2.043 1.00 98.44 98 PHE A N 1
ATOM 800 C CA . PHE A 1 98 ? 9.763 -7.206 -1.487 1.00 98.44 98 PHE A CA 1
ATOM 801 C C . PHE A 1 98 ? 9.393 -8.656 -1.804 1.00 98.44 98 PHE A C 1
ATOM 803 O O . PHE A 1 98 ? 9.223 -9.429 -0.870 1.00 98.44 98 PHE A O 1
ATOM 810 N N . VAL A 1 99 ? 9.394 -9.053 -3.084 1.00 97.69 99 VAL A N 1
ATOM 811 C CA . VAL A 1 99 ? 9.077 -10.433 -3.506 1.00 97.69 99 VAL A CA 1
ATOM 812 C C . VAL A 1 99 ? 10.014 -11.462 -2.872 1.00 97.69 99 VAL A C 1
ATOM 814 O O . VAL A 1 99 ? 9.582 -12.517 -2.417 1.00 97.69 99 VAL A O 1
ATOM 817 N N . LEU A 1 100 ? 11.317 -11.178 -2.814 1.00 97.88 100 LEU A N 1
ATOM 818 C CA . LEU A 1 100 ? 12.274 -12.095 -2.192 1.00 97.88 100 LEU A CA 1
ATOM 819 C C . LEU A 1 100 ? 12.037 -12.234 -0.683 1.00 97.88 100 LEU A C 1
ATOM 821 O O . LEU A 1 100 ? 12.151 -13.335 -0.145 1.00 97.88 100 LEU A O 1
ATOM 825 N N . SER A 1 101 ? 11.733 -11.135 0.005 1.00 98.56 101 SER A N 1
ATOM 826 C CA . SER A 1 101 ? 11.467 -11.136 1.443 1.00 98.56 101 SER A CA 1
ATOM 827 C C . SER A 1 101 ? 10.119 -11.794 1.773 1.00 98.56 101 SER A C 1
ATOM 829 O O . SER A 1 101 ? 10.069 -12.593 2.707 1.00 98.56 101 SER A O 1
ATOM 831 N N . THR A 1 102 ? 9.060 -11.568 0.985 1.00 98.19 102 THR A N 1
ATOM 832 C CA . THR A 1 102 ? 7.773 -12.268 1.160 1.00 98.19 102 THR A CA 1
ATOM 833 C C . THR A 1 102 ? 7.920 -13.765 0.912 1.00 98.19 102 THR A C 1
ATOM 835 O O . THR A 1 102 ? 7.526 -14.552 1.764 1.00 98.19 102 THR A O 1
ATOM 838 N N . ASN A 1 103 ? 8.589 -14.183 -0.167 1.00 98.12 103 ASN A N 1
ATOM 839 C CA . ASN A 1 103 ? 8.810 -15.604 -0.462 1.00 98.12 103 ASN A CA 1
ATOM 840 C C . ASN A 1 103 ? 9.605 -16.323 0.635 1.00 98.12 103 ASN A C 1
ATOM 842 O O . ASN A 1 103 ? 9.293 -17.465 0.975 1.00 98.12 103 ASN A O 1
ATOM 846 N N . LYS A 1 104 ? 10.614 -15.660 1.217 1.00 98.38 104 LYS A N 1
ATOM 847 C CA . LYS A 1 104 ? 11.366 -16.200 2.361 1.00 98.38 104 LYS A CA 1
ATOM 848 C C . LYS A 1 104 ? 10.483 -16.364 3.591 1.00 98.38 104 LYS A C 1
ATOM 850 O O . LYS A 1 104 ? 10.582 -17.385 4.260 1.00 98.38 104 LYS A O 1
ATOM 855 N N . PHE A 1 105 ? 9.633 -15.381 3.881 1.00 97.94 105 PHE A N 1
ATOM 856 C CA . PHE A 1 105 ? 8.716 -15.455 5.013 1.00 97.94 105 PHE A CA 1
ATOM 857 C C . PHE A 1 105 ? 7.603 -16.488 4.803 1.00 97.94 105 PHE A C 1
ATOM 859 O O . PHE A 1 105 ? 7.274 -17.215 5.727 1.00 97.94 105 PHE A O 1
ATOM 866 N N . PHE A 1 106 ? 7.033 -16.607 3.606 1.00 97.06 106 PHE A N 1
ATOM 867 C CA . PHE A 1 106 ? 5.992 -17.604 3.347 1.00 97.06 106 PHE A CA 1
ATOM 868 C C . PHE A 1 106 ? 6.547 -19.032 3.312 1.00 97.06 106 PHE A C 1
ATOM 870 O O . PHE A 1 106 ? 5.871 -19.951 3.763 1.00 97.06 106 PHE A O 1
ATOM 877 N N . SER A 1 107 ? 7.793 -19.215 2.861 1.00 97.50 107 SER A N 1
ATOM 878 C CA . SER A 1 107 ? 8.495 -20.506 2.956 1.00 97.50 107 SER A CA 1
ATOM 879 C C . SER A 1 107 ? 8.875 -20.872 4.394 1.00 97.50 107 SER A C 1
ATOM 881 O O . SER A 1 107 ? 8.815 -22.038 4.769 1.00 97.50 107 SER A O 1
ATOM 883 N N . ASP A 1 108 ? 9.270 -19.885 5.201 1.00 97.06 108 ASP A N 1
ATOM 884 C CA . ASP A 1 108 ? 9.572 -20.053 6.622 1.00 97.06 108 ASP A CA 1
ATOM 885 C C . ASP A 1 108 ? 8.902 -18.941 7.444 1.00 97.06 108 ASP A C 1
ATOM 887 O O . ASP A 1 108 ? 9.488 -17.876 7.686 1.00 97.06 108 ASP A O 1
ATOM 891 N N . PRO A 1 109 ? 7.675 -19.191 7.932 1.00 94.00 109 PRO A N 1
ATOM 892 C CA . PRO A 1 109 ? 6.919 -18.191 8.671 1.00 94.00 109 PRO A CA 1
ATOM 893 C C . PRO A 1 109 ? 7.466 -17.874 10.076 1.00 94.00 109 PRO A C 1
ATOM 895 O O . PRO A 1 109 ? 6.852 -17.083 10.803 1.00 94.00 109 PRO A O 1
ATOM 898 N N . SER A 1 110 ? 8.582 -18.489 10.489 1.00 93.81 110 SER A N 1
ATOM 899 C CA . SER A 1 110 ? 9.352 -18.100 11.677 1.00 93.81 110 SER A CA 1
ATOM 900 C C . SER A 1 110 ? 10.378 -16.994 11.379 1.00 93.81 110 SER A C 1
ATOM 902 O O . SER A 1 110 ? 10.837 -16.310 12.298 1.00 93.81 110 SER A O 1
ATOM 904 N N . ASN A 1 111 ? 10.675 -16.737 10.099 1.00 97.19 111 ASN A N 1
ATOM 905 C CA . ASN A 1 111 ? 11.651 -15.751 9.648 1.00 97.19 111 ASN A CA 1
ATOM 906 C C . ASN A 1 111 ? 11.128 -14.306 9.759 1.00 97.19 111 ASN A C 1
ATOM 908 O O . ASN A 1 111 ? 10.807 -13.637 8.774 1.00 97.19 111 ASN A O 1
ATOM 912 N N . GLN A 1 112 ? 11.084 -13.793 10.989 1.00 94.75 112 GLN A N 1
ATOM 913 C CA . GLN A 1 112 ? 10.618 -12.434 11.293 1.00 94.75 112 GLN A CA 1
ATOM 914 C C . GLN A 1 112 ? 11.460 -11.344 10.624 1.00 94.75 112 GLN A C 1
ATOM 916 O O . GLN A 1 112 ? 10.956 -10.261 10.333 1.00 94.75 112 GLN A O 1
ATOM 921 N N . LYS A 1 113 ? 12.739 -11.616 10.337 1.00 96.81 113 LYS A N 1
ATOM 922 C CA . LYS A 1 113 ? 13.591 -10.677 9.602 1.00 96.81 113 LYS A CA 1
ATOM 923 C C . LYS A 1 113 ? 13.064 -10.460 8.184 1.00 96.81 113 LYS A C 1
ATOM 925 O O . LYS A 1 113 ? 12.930 -9.314 7.768 1.00 96.81 113 LYS A O 1
ATOM 930 N N . ALA A 1 114 ? 12.734 -11.537 7.474 1.00 97.88 114 ALA A N 1
ATOM 931 C CA . ALA A 1 114 ? 12.163 -11.452 6.134 1.00 97.88 114 ALA A CA 1
ATOM 932 C C . ALA A 1 114 ? 10.796 -10.748 6.147 1.00 97.88 114 ALA A C 1
ATOM 934 O O . ALA A 1 114 ? 10.554 -9.872 5.318 1.00 97.88 114 ALA A O 1
ATOM 935 N N . ALA A 1 115 ? 9.952 -11.052 7.137 1.00 96.94 115 ALA A N 1
ATOM 936 C CA . ALA A 1 115 ? 8.658 -10.395 7.303 1.00 96.94 115 ALA A CA 1
ATOM 937 C C . ALA A 1 115 ? 8.805 -8.876 7.498 1.00 96.94 115 ALA A C 1
ATOM 939 O O . ALA A 1 115 ? 8.173 -8.095 6.790 1.00 96.94 115 ALA A O 1
ATOM 940 N N . ASN A 1 116 ? 9.697 -8.455 8.402 1.00 95.56 116 ASN A N 1
ATOM 941 C CA . ASN A 1 116 ? 9.976 -7.041 8.655 1.00 95.56 116 ASN A CA 1
ATOM 942 C C . ASN A 1 116 ? 10.580 -6.349 7.427 1.00 95.56 116 ASN A C 1
ATOM 944 O O . ASN A 1 116 ? 10.217 -5.221 7.117 1.00 95.56 116 ASN A O 1
ATOM 948 N N . GLU A 1 117 ? 11.478 -7.011 6.693 1.00 97.50 117 GLU A N 1
ATOM 949 C CA . GLU A 1 117 ? 12.030 -6.455 5.455 1.00 97.50 117 GLU A CA 1
ATOM 950 C C . GLU A 1 117 ? 10.948 -6.221 4.396 1.00 97.50 117 GLU A C 1
ATOM 952 O O . GLU A 1 117 ? 10.925 -5.147 3.796 1.00 97.50 117 GLU A O 1
ATOM 957 N N . ALA A 1 118 ? 10.049 -7.186 4.177 1.00 97.62 118 ALA A N 1
ATOM 958 C CA . ALA A 1 118 ? 8.936 -7.029 3.244 1.00 97.62 118 ALA A CA 1
ATOM 959 C C . ALA A 1 118 ? 7.969 -5.930 3.711 1.00 97.62 118 ALA A C 1
ATOM 961 O O . ALA A 1 118 ? 7.587 -5.064 2.922 1.00 97.62 118 ALA A O 1
ATOM 962 N N . PHE A 1 119 ? 7.645 -5.921 5.008 1.00 96.38 119 PHE A N 1
ATOM 963 C CA . PHE A 1 119 ? 6.790 -4.917 5.626 1.00 96.38 119 PHE A CA 1
ATOM 964 C C . PHE A 1 119 ? 7.338 -3.506 5.426 1.00 96.38 119 PHE A C 1
ATOM 966 O O . PHE A 1 119 ? 6.579 -2.613 5.063 1.00 96.38 119 PHE A O 1
ATOM 973 N N . GLU A 1 120 ? 8.637 -3.287 5.651 1.00 95.62 120 GLU A N 1
ATOM 974 C CA . GLU A 1 120 ? 9.270 -1.970 5.541 1.00 95.62 120 GLU A CA 1
ATOM 975 C C . GLU A 1 120 ? 9.397 -1.466 4.105 1.00 95.62 120 GLU A C 1
ATOM 977 O O . GLU A 1 120 ? 9.250 -0.271 3.861 1.00 95.62 120 GLU A O 1
ATOM 982 N N . VAL A 1 121 ? 9.646 -2.368 3.158 1.00 97.38 121 VAL A N 1
ATOM 983 C CA . VAL A 1 121 ? 9.889 -2.013 1.754 1.00 97.38 121 VAL A CA 1
ATOM 984 C C . VAL A 1 121 ? 8.614 -1.579 1.028 1.00 97.38 121 VAL A C 1
ATOM 986 O O . VAL A 1 121 ? 8.689 -0.731 0.142 1.00 97.38 121 VAL A O 1
ATOM 989 N N . TYR A 1 122 ? 7.454 -2.122 1.399 1.00 97.38 122 TYR A N 1
ATOM 990 C CA . TYR A 1 122 ? 6.179 -1.741 0.797 1.00 97.38 122 TYR A CA 1
ATOM 991 C C . TYR A 1 122 ? 5.693 -0.394 1.359 1.00 97.38 122 TYR A C 1
ATOM 993 O O . TYR A 1 122 ? 5.193 -0.310 2.484 1.00 97.38 122 TYR A O 1
ATOM 1001 N N . SER A 1 123 ? 5.864 0.675 0.581 1.00 95.94 123 SER A N 1
ATOM 1002 C CA . SER A 1 123 ? 5.530 2.055 0.971 1.00 95.94 123 SER A CA 1
ATOM 1003 C C . SER A 1 123 ? 4.312 2.650 0.262 1.00 95.94 123 SER A C 1
ATOM 1005 O O . SER A 1 123 ? 4.040 3.838 0.423 1.00 95.94 123 SER A O 1
ATOM 1007 N N . GLY A 1 124 ? 3.587 1.865 -0.533 1.00 95.06 124 GLY A N 1
ATOM 1008 C CA . GLY A 1 124 ? 2.462 2.356 -1.321 1.00 95.06 124 GLY A CA 1
ATOM 1009 C C . GLY A 1 124 ? 2.203 1.510 -2.553 1.00 95.06 124 GLY A C 1
ATOM 1010 O O . GLY A 1 124 ? 2.883 0.516 -2.800 1.00 95.06 124 GLY A O 1
ATOM 1011 N N . GLU A 1 125 ? 1.247 1.976 -3.344 1.00 95.12 125 GLU A N 1
ATOM 1012 C CA . GLU A 1 125 ? 0.914 1.449 -4.662 1.00 95.12 125 GLU A CA 1
ATOM 1013 C C . GLU A 1 125 ? 2.162 1.285 -5.550 1.00 95.12 125 GLU A C 1
ATOM 1015 O O . GLU A 1 125 ? 3.045 2.147 -5.572 1.00 95.12 125 GLU A O 1
ATOM 1020 N N . PHE A 1 126 ? 2.244 0.188 -6.303 1.00 97.75 126 PHE A N 1
ATOM 1021 C CA . PHE A 1 126 ? 3.296 0.002 -7.301 1.00 97.75 126 PHE A CA 1
ATOM 1022 C C . PHE A 1 126 ? 3.062 0.925 -8.504 1.00 97.75 126 PHE A C 1
ATOM 1024 O O . PHE A 1 126 ? 2.038 0.821 -9.189 1.00 97.75 126 PHE A O 1
ATOM 1031 N N . LEU A 1 127 ? 4.033 1.806 -8.768 1.00 97.31 127 LEU A N 1
ATOM 1032 C CA . LEU A 1 127 ? 4.014 2.782 -9.863 1.00 97.31 127 LEU A CA 1
ATOM 1033 C C . LEU A 1 127 ? 2.716 3.614 -9.909 1.00 97.31 127 LEU A C 1
ATOM 1035 O O . LEU A 1 127 ? 1.964 3.527 -10.887 1.00 97.31 127 LEU A O 1
ATOM 1039 N N . PRO A 1 128 ? 2.433 4.419 -8.869 1.00 95.44 128 PRO A N 1
ATOM 1040 C CA . PRO A 1 128 ? 1.193 5.177 -8.770 1.00 95.44 128 PRO A CA 1
ATOM 1041 C C . PRO A 1 128 ? 1.044 6.147 -9.945 1.00 95.44 128 PRO A C 1
ATOM 1043 O O . PRO A 1 128 ? 2.004 6.794 -10.373 1.00 95.44 128 PRO A O 1
ATOM 1046 N N . GLY A 1 129 ? -0.178 6.252 -10.466 1.00 95.19 129 GLY A N 1
ATOM 1047 C CA . GLY A 1 129 ? -0.512 7.121 -11.600 1.00 95.19 129 GLY A CA 1
ATOM 1048 C C . GLY A 1 129 ? -0.189 6.553 -12.988 1.00 95.19 129 GLY A C 1
ATOM 1049 O O . GLY A 1 129 ? -0.491 7.207 -13.983 1.00 95.19 129 GLY A O 1
ATOM 1050 N N . ILE A 1 130 ? 0.384 5.349 -13.085 1.00 96.44 130 ILE A N 1
ATOM 1051 C CA . ILE A 1 130 ? 0.517 4.612 -14.351 1.00 96.44 130 ILE A CA 1
ATOM 1052 C C . ILE A 1 130 ? -0.597 3.563 -14.424 1.00 96.44 130 ILE A C 1
ATOM 1054 O O . ILE A 1 130 ? -0.784 2.790 -13.485 1.00 96.44 130 ILE A O 1
ATOM 1058 N N . SER A 1 131 ? -1.355 3.553 -15.521 1.00 95.06 131 SER A N 1
ATOM 1059 C CA . SER A 1 131 ? -2.591 2.768 -15.669 1.00 95.06 131 SER A CA 1
ATOM 1060 C C . SER A 1 131 ? -2.556 1.765 -16.824 1.00 95.06 131 SER A C 1
ATOM 1062 O O . SER A 1 131 ? -3.607 1.376 -17.324 1.00 95.06 131 SER A O 1
ATOM 1064 N N . SER A 1 132 ? -1.374 1.380 -17.301 1.00 95.12 132 SER A N 1
ATOM 1065 C CA . SER A 1 132 ? -1.261 0.305 -18.286 1.00 95.12 132 SER A CA 1
ATOM 1066 C C . SER A 1 132 ? -1.613 -1.046 -17.669 1.00 95.12 132 SER A C 1
ATOM 1068 O O . SER A 1 132 ? -1.425 -1.283 -16.470 1.00 95.12 132 SER A O 1
ATOM 1070 N N . ASN A 1 133 ? -2.107 -1.960 -18.502 1.00 95.12 133 ASN A N 1
ATOM 1071 C CA . ASN A 1 133 ? -2.633 -3.248 -18.049 1.00 95.12 133 ASN A CA 1
ATOM 1072 C C . ASN A 1 133 ? -1.614 -4.076 -17.250 1.00 95.12 133 ASN A C 1
ATOM 1074 O O . ASN A 1 133 ? -1.966 -4.668 -16.225 1.00 95.12 133 ASN A O 1
ATOM 1078 N N . TRP A 1 134 ? -0.346 -4.105 -17.674 1.00 96.25 134 TRP A N 1
ATOM 1079 C CA . TRP A 1 134 ? 0.683 -4.869 -16.965 1.00 96.25 134 TRP A CA 1
ATOM 1080 C C . TRP A 1 134 ? 1.005 -4.264 -15.594 1.00 96.25 134 TRP A C 1
ATOM 1082 O O . TRP A 1 134 ? 1.222 -5.020 -14.644 1.00 96.25 134 TRP A O 1
ATOM 1092 N N . VAL A 1 135 ? 1.002 -2.929 -15.460 1.00 96.94 135 VAL A N 1
ATOM 1093 C CA . VAL A 1 135 ? 1.219 -2.259 -14.169 1.00 96.94 135 VAL A CA 1
ATOM 1094 C C . VAL A 1 135 ? 0.055 -2.543 -13.235 1.00 96.94 135 VAL A C 1
ATOM 1096 O O . VAL A 1 135 ? 0.304 -2.922 -12.097 1.00 96.94 135 VAL A O 1
ATOM 1099 N N . LEU A 1 136 ? -1.191 -2.432 -13.710 1.00 95.50 136 LEU A N 1
ATOM 1100 C CA . LEU A 1 136 ? -2.382 -2.741 -12.909 1.00 95.50 136 LEU A CA 1
ATOM 1101 C C . LEU A 1 136 ? -2.359 -4.190 -12.408 1.00 95.50 136 LEU A C 1
ATOM 1103 O O . LEU A 1 136 ? -2.517 -4.439 -11.218 1.00 95.50 136 LEU A O 1
ATOM 1107 N N . THR A 1 137 ? -2.065 -5.140 -13.297 1.00 96.38 137 THR A N 1
ATOM 1108 C CA . THR A 1 137 ? -1.958 -6.564 -12.935 1.00 96.38 137 THR A CA 1
ATOM 1109 C C . THR A 1 137 ? -0.853 -6.799 -11.900 1.00 96.38 137 THR A C 1
ATOM 1111 O O . THR A 1 137 ? -1.046 -7.509 -10.916 1.00 96.38 137 THR A O 1
ATOM 1114 N N . THR A 1 138 ? 0.309 -6.172 -12.098 1.00 96.94 138 THR A N 1
ATOM 1115 C CA . THR A 1 138 ? 1.459 -6.293 -11.187 1.00 96.94 138 THR A CA 1
ATOM 1116 C C . THR A 1 138 ? 1.175 -5.653 -9.827 1.00 96.94 138 THR A C 1
ATOM 1118 O O . THR A 1 138 ? 1.596 -6.166 -8.793 1.00 96.94 138 THR A O 1
ATOM 1121 N N . ARG A 1 139 ? 0.443 -4.540 -9.820 1.00 95.81 139 ARG A N 1
ATOM 1122 C CA . ARG A 1 139 ? 0.025 -3.831 -8.616 1.00 95.81 139 ARG A CA 1
ATOM 1123 C C . ARG A 1 139 ? -0.910 -4.681 -7.770 1.00 95.81 139 ARG A C 1
ATOM 1125 O O . ARG A 1 139 ? -0.597 -4.866 -6.601 1.00 95.81 139 ARG A O 1
ATOM 1132 N N . TYR A 1 140 ? -1.953 -5.268 -8.361 1.00 95.00 140 TYR A N 1
ATOM 1133 C CA . TYR A 1 140 ? -2.841 -6.187 -7.640 1.00 95.00 140 TYR A CA 1
ATOM 1134 C C . TYR A 1 140 ? -2.075 -7.365 -7.040 1.00 95.00 140 TYR A C 1
ATOM 1136 O O . TYR A 1 140 ? -2.235 -7.669 -5.865 1.00 95.00 140 TYR A O 1
ATOM 1144 N N . TYR A 1 141 ? -1.149 -7.956 -7.799 1.00 96.56 141 TYR A N 1
ATOM 1145 C CA . TYR A 1 141 ? -0.291 -9.020 -7.281 1.00 96.56 141 TYR A CA 1
ATOM 1146 C C . TYR A 1 141 ? 0.510 -8.594 -6.036 1.00 96.56 141 TYR A C 1
ATOM 1148 O O . TYR A 1 141 ? 0.586 -9.341 -5.060 1.00 96.56 141 TYR A O 1
ATOM 1156 N N . TYR A 1 142 ? 1.122 -7.405 -6.043 1.00 97.31 142 TYR A N 1
ATOM 1157 C CA . TYR A 1 142 ? 1.874 -6.930 -4.879 1.00 97.31 142 TYR A CA 1
ATOM 1158 C C . TYR A 1 142 ? 0.978 -6.514 -3.709 1.00 97.31 142 TYR A C 1
ATOM 1160 O O . TYR A 1 142 ? 1.370 -6.740 -2.564 1.00 97.31 142 TYR A O 1
ATOM 1168 N N . GLU A 1 143 ? -0.195 -5.942 -3.981 1.00 94.94 143 GLU A N 1
ATOM 1169 C CA . GLU A 1 143 ? -1.203 -5.613 -2.967 1.00 94.94 143 GLU A CA 1
ATOM 1170 C C . GLU A 1 143 ? -1.689 -6.874 -2.248 1.00 94.94 143 GLU A C 1
ATOM 1172 O O . GLU A 1 143 ? -1.648 -6.915 -1.018 1.00 94.94 143 GLU A O 1
ATOM 1177 N N . ASP A 1 144 ? -2.038 -7.927 -2.990 1.00 94.62 144 ASP A N 1
ATOM 1178 C CA . ASP A 1 144 ? -2.474 -9.211 -2.431 1.00 94.62 144 ASP A CA 1
ATOM 1179 C C . ASP A 1 144 ? -1.369 -9.855 -1.583 1.00 94.62 144 ASP A C 1
ATOM 1181 O O . ASP A 1 144 ? -1.597 -10.259 -0.441 1.00 94.62 144 ASP A O 1
ATOM 1185 N N . LEU A 1 145 ? -0.129 -9.886 -2.089 1.00 96.56 145 LEU A N 1
ATOM 1186 C CA . LEU A 1 145 ? 1.011 -10.399 -1.322 1.00 96.56 145 LEU A CA 1
ATOM 1187 C C . LEU A 1 145 ? 1.256 -9.609 -0.035 1.00 96.56 145 LEU A C 1
ATOM 1189 O O . LEU A 1 145 ? 1.587 -10.192 1.001 1.00 96.56 145 LEU A O 1
ATOM 1193 N N . TYR A 1 146 ? 1.153 -8.280 -0.100 1.00 97.06 146 TYR A N 1
ATOM 1194 C CA . TYR A 1 146 ? 1.337 -7.428 1.068 1.00 97.06 146 TYR A CA 1
ATOM 1195 C C . TYR A 1 146 ? 0.219 -7.650 2.082 1.00 97.06 146 TYR A C 1
ATOM 1197 O O . TYR A 1 146 ? 0.480 -7.744 3.280 1.00 97.06 146 TYR A O 1
ATOM 1205 N N . PHE A 1 147 ? -1.014 -7.782 1.610 1.00 94.81 147 PHE A N 1
ATOM 1206 C CA . PHE A 1 147 ? -2.163 -8.043 2.454 1.00 94.81 147 PHE A CA 1
ATOM 1207 C C . PHE A 1 147 ? -2.031 -9.364 3.222 1.00 94.81 147 PHE A C 1
ATOM 1209 O O . PHE A 1 147 ? -2.125 -9.372 4.453 1.00 94.81 147 PHE A O 1
ATOM 1216 N N . GLU A 1 148 ? -1.700 -10.452 2.525 1.00 95.44 148 GLU A N 1
ATOM 1217 C CA . GLU A 1 148 ? -1.466 -11.767 3.134 1.00 95.44 148 GLU A CA 1
ATOM 1218 C C . GLU A 1 148 ? -0.299 -11.746 4.135 1.00 95.44 148 GLU A C 1
ATOM 1220 O O . GLU A 1 148 ? -0.378 -12.325 5.224 1.00 95.44 148 GLU A O 1
ATOM 1225 N N . LEU A 1 149 ? 0.775 -11.007 3.827 1.00 96.50 149 LEU A N 1
ATOM 1226 C CA . LEU A 1 149 ? 1.873 -10.780 4.769 1.00 96.50 149 LEU A CA 1
ATOM 1227 C C . LEU A 1 149 ? 1.367 -10.146 6.071 1.00 96.50 149 LEU A C 1
ATOM 1229 O O . LEU A 1 149 ? 1.716 -10.616 7.157 1.00 96.50 149 LEU A O 1
ATOM 1233 N N . ILE A 1 150 ? 0.560 -9.085 5.986 1.00 95.75 150 ILE A N 1
ATOM 1234 C CA . ILE A 1 150 ? 0.061 -8.394 7.179 1.00 95.75 150 ILE A CA 1
ATOM 1235 C C . ILE A 1 150 ? -0.894 -9.276 7.974 1.00 95.75 150 ILE A C 1
ATOM 1237 O O . ILE A 1 150 ? -0.814 -9.286 9.202 1.00 95.75 150 ILE A O 1
ATOM 1241 N N . LYS A 1 151 ? -1.765 -10.029 7.304 1.00 93.69 151 LYS A N 1
ATOM 1242 C CA . LYS A 1 151 ? -2.673 -10.981 7.948 1.00 93.69 151 LYS A CA 1
ATOM 1243 C C . LYS A 1 151 ? -1.909 -11.951 8.844 1.00 93.69 151 LYS A C 1
ATOM 1245 O O . LYS A 1 151 ? -2.163 -12.007 10.047 1.00 93.69 151 LYS A O 1
ATOM 1250 N N . LEU A 1 152 ? -0.875 -12.591 8.302 1.00 94.50 152 LEU A N 1
ATOM 1251 C CA . LEU A 1 152 ? -0.018 -13.505 9.059 1.00 94.50 152 LEU A CA 1
ATOM 1252 C C . LEU A 1 152 ? 0.777 -12.808 10.172 1.00 94.50 152 LEU A C 1
ATOM 1254 O O . LEU A 1 152 ? 0.965 -13.378 11.251 1.00 94.50 152 LEU A O 1
ATOM 1258 N N . LEU A 1 153 ? 1.258 -11.582 9.936 1.00 94.00 153 LEU A N 1
ATOM 1259 C CA . LEU A 1 153 ? 1.926 -10.783 10.968 1.00 94.00 153 LEU A CA 1
ATOM 1260 C C . LEU A 1 153 ? 0.976 -10.478 12.131 1.00 94.00 153 LEU A C 1
ATOM 1262 O O . LEU A 1 153 ? 1.351 -10.636 13.291 1.00 94.00 153 LEU A O 1
ATOM 1266 N N . VAL A 1 154 ? -0.263 -10.092 11.836 1.00 92.06 154 VAL A N 1
ATOM 1267 C CA . VAL A 1 154 ? -1.295 -9.810 12.835 1.00 92.06 154 VAL A CA 1
ATOM 1268 C C . VAL A 1 154 ? -1.687 -11.064 13.608 1.00 92.06 154 VAL A C 1
ATOM 1270 O O . VAL A 1 154 ? -1.818 -10.999 14.827 1.00 92.06 154 VAL A O 1
ATOM 1273 N N . GLU A 1 155 ? -1.844 -12.205 12.945 1.00 90.31 155 GLU A N 1
ATOM 1274 C CA . GLU A 1 155 ? -2.180 -13.476 13.600 1.00 90.31 155 GLU A CA 1
ATOM 1275 C C . GLU A 1 155 ? -1.120 -13.925 14.611 1.00 90.31 155 GLU A C 1
ATOM 1277 O O . GLU A 1 155 ? -1.444 -14.458 15.672 1.00 90.31 155 GLU A O 1
ATOM 1282 N N . LYS A 1 156 ? 0.156 -13.683 14.306 1.00 90.12 156 LYS A N 1
ATOM 1283 C CA . LYS A 1 156 ? 1.281 -14.127 15.141 1.00 90.12 156 LYS A CA 1
ATOM 1284 C C . LYS A 1 156 ? 1.718 -13.117 16.189 1.00 90.12 156 LYS A C 1
ATOM 1286 O O . LYS A 1 156 ? 2.393 -13.486 17.154 1.00 90.12 156 LYS A O 1
ATOM 1291 N N . GLU A 1 157 ? 1.388 -11.847 15.998 1.00 91.31 157 GLU A N 1
ATOM 1292 C CA . GLU A 1 157 ? 1.876 -10.778 16.853 1.00 91.31 157 GLU A CA 1
ATOM 1293 C C . GLU A 1 157 ? 1.118 -10.732 18.184 1.00 91.31 157 GLU A C 1
ATOM 1295 O O . GLU A 1 157 ? -0.080 -10.455 18.265 1.00 91.31 157 GLU A O 1
ATOM 1300 N N . LYS A 1 158 ? 1.854 -10.943 19.277 1.00 88.12 158 LYS A N 1
ATOM 1301 C CA . LYS A 1 158 ? 1.302 -10.904 20.636 1.00 88.12 158 LYS A CA 1
ATOM 1302 C C . LYS A 1 158 ? 1.082 -9.467 21.108 1.00 88.12 158 LYS A C 1
ATOM 1304 O O . LYS A 1 158 ? 0.142 -9.199 21.855 1.00 88.12 158 LYS A O 1
ATOM 1309 N N . SER A 1 159 ? 1.912 -8.528 20.656 1.00 85.19 159 SER A N 1
ATOM 1310 C CA . SER A 1 159 ? 1.827 -7.120 21.034 1.00 85.19 159 SER A CA 1
ATOM 1311 C C . SER A 1 159 ? 0.674 -6.411 20.329 1.00 85.19 159 SER A C 1
ATOM 1313 O O . SER A 1 159 ? 0.705 -6.161 19.122 1.00 85.19 159 SER A O 1
ATOM 1315 N N . LYS A 1 160 ? -0.313 -5.983 21.121 1.00 77.31 160 LYS A 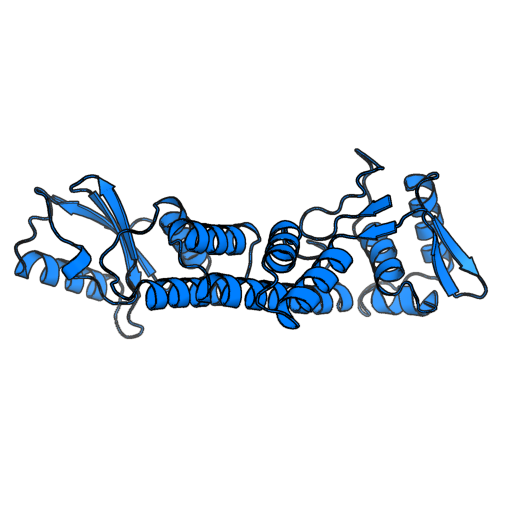N 1
ATOM 1316 C CA . LYS A 1 160 ? -1.419 -5.129 20.672 1.00 77.31 160 LYS A CA 1
ATOM 1317 C C . LYS A 1 160 ? -0.918 -3.890 19.919 1.00 77.31 160 LYS A C 1
ATOM 1319 O O . LYS A 1 160 ? -1.422 -3.576 18.846 1.00 77.31 160 LYS A O 1
ATOM 1324 N N . ILE A 1 161 ? 0.103 -3.212 20.452 1.00 78.19 161 ILE A N 1
ATOM 1325 C CA . ILE A 1 161 ? 0.668 -1.987 19.860 1.00 78.19 161 ILE A CA 1
ATOM 1326 C C . ILE A 1 161 ? 1.191 -2.260 18.445 1.00 78.19 161 ILE A C 1
ATOM 1328 O O . ILE A 1 161 ? 0.915 -1.492 17.528 1.00 78.19 161 ILE A O 1
ATOM 1332 N N . LYS A 1 162 ? 1.903 -3.375 18.247 1.00 85.44 162 LYS A N 1
ATOM 1333 C CA . LYS A 1 162 ? 2.448 -3.732 16.933 1.00 85.44 162 LYS A CA 1
ATOM 1334 C C . LYS A 1 162 ? 1.363 -4.141 15.939 1.00 85.44 162 LYS A C 1
ATOM 1336 O O . LYS A 1 162 ? 1.409 -3.693 14.800 1.00 85.44 162 LYS A O 1
ATOM 1341 N N . ARG A 1 163 ? 0.340 -4.887 16.371 1.00 85.50 163 ARG A N 1
ATOM 1342 C CA . ARG A 1 163 ? -0.829 -5.192 15.526 1.00 85.50 163 ARG A CA 1
ATOM 1343 C C . ARG A 1 163 ? -1.505 -3.931 14.997 1.00 85.50 163 ARG A C 1
ATOM 1345 O O . ARG A 1 163 ? -1.794 -3.832 13.808 1.00 85.50 163 ARG A O 1
ATOM 1352 N N . PHE A 1 164 ? -1.697 -2.939 15.861 1.00 81.12 164 PHE A N 1
ATOM 1353 C CA . PHE A 1 164 ? -2.245 -1.653 15.441 1.00 81.12 164 PHE A CA 1
ATOM 1354 C C . PHE A 1 164 ? -1.288 -0.845 14.557 1.00 81.12 164 PHE A C 1
ATOM 1356 O O . PHE A 1 164 ? -1.755 -0.142 13.665 1.00 81.12 164 PHE A O 1
ATOM 1363 N N . ALA A 1 165 ? 0.029 -0.979 14.734 1.00 84.50 165 ALA A N 1
ATOM 1364 C CA . ALA A 1 165 ? 1.002 -0.396 13.812 1.00 84.50 165 ALA A CA 1
ATOM 1365 C C . ALA A 1 165 ? 0.904 -1.014 12.403 1.00 84.50 165 ALA A C 1
ATOM 1367 O O . ALA A 1 165 ? 0.979 -0.283 11.417 1.00 84.50 165 ALA A O 1
ATOM 1368 N N . TYR A 1 166 ? 0.667 -2.327 12.297 1.00 90.56 166 TYR A N 1
ATOM 1369 C CA . TYR A 1 166 ? 0.423 -2.990 11.011 1.00 90.56 166 TYR A CA 1
ATOM 1370 C C . TYR A 1 166 ? -0.845 -2.477 10.333 1.00 90.56 166 TYR A C 1
ATOM 1372 O O . TYR A 1 166 ? -0.805 -2.109 9.160 1.00 90.56 166 TYR A O 1
ATOM 1380 N N . LEU A 1 167 ? -1.946 -2.378 11.087 1.00 85.81 167 LEU A N 1
ATOM 1381 C CA . LEU A 1 167 ? -3.189 -1.797 10.585 1.00 85.81 167 LEU A CA 1
ATOM 1382 C C . LEU A 1 167 ? -2.977 -0.360 10.101 1.00 85.81 167 LEU A C 1
ATOM 1384 O O . LEU A 1 167 ? -3.379 -0.026 8.992 1.00 85.81 167 LEU A O 1
ATOM 1388 N N . LYS A 1 168 ? -2.317 0.479 10.908 1.00 83.12 168 LYS A N 1
ATOM 1389 C CA . LYS A 1 168 ? -2.018 1.861 10.529 1.00 83.12 168 LYS A CA 1
ATOM 1390 C C . LYS A 1 168 ? -1.250 1.907 9.209 1.00 83.12 168 LYS A C 1
ATOM 1392 O O . LYS A 1 168 ? -1.657 2.635 8.310 1.00 83.12 168 LYS A O 1
ATOM 1397 N N . LYS A 1 169 ? -0.209 1.079 9.054 1.00 88.75 169 LYS A N 1
ATOM 1398 C CA . LYS A 1 169 ? 0.577 1.051 7.817 1.00 88.75 169 LYS A CA 1
ATOM 1399 C C . LYS A 1 169 ? -0.250 0.631 6.608 1.00 88.75 169 LYS A C 1
ATOM 1401 O O . LYS A 1 169 ? -0.148 1.300 5.590 1.00 88.75 169 LYS A O 1
ATOM 1406 N N . ILE A 1 170 ? -1.086 -0.411 6.713 1.00 87.38 170 ILE A N 1
ATOM 1407 C CA . ILE A 1 170 ? -2.000 -0.805 5.622 1.00 87.38 170 ILE A CA 1
ATOM 1408 C C . ILE A 1 170 ? -2.811 0.391 5.146 1.00 87.38 170 ILE A C 1
ATOM 1410 O O . ILE A 1 170 ? -2.993 0.575 3.940 1.00 87.38 170 ILE A O 1
ATOM 1414 N N . ILE A 1 171 ? -3.313 1.181 6.090 1.00 81.75 171 ILE A N 1
ATOM 1415 C CA . ILE A 1 171 ? -4.162 2.298 5.739 1.00 81.75 171 ILE A CA 1
ATOM 1416 C C . ILE A 1 171 ? -3.348 3.451 5.137 1.00 81.75 171 ILE A C 1
ATOM 1418 O O . ILE A 1 171 ? -3.781 4.032 4.138 1.00 81.75 171 ILE A O 1
ATOM 1422 N N . ASP A 1 172 ? -2.171 3.745 5.694 1.00 82.69 172 ASP A N 1
ATOM 1423 C CA . ASP A 1 172 ? -1.257 4.779 5.194 1.00 82.69 172 ASP A CA 1
ATOM 1424 C C . ASP A 1 172 ? -0.803 4.485 3.754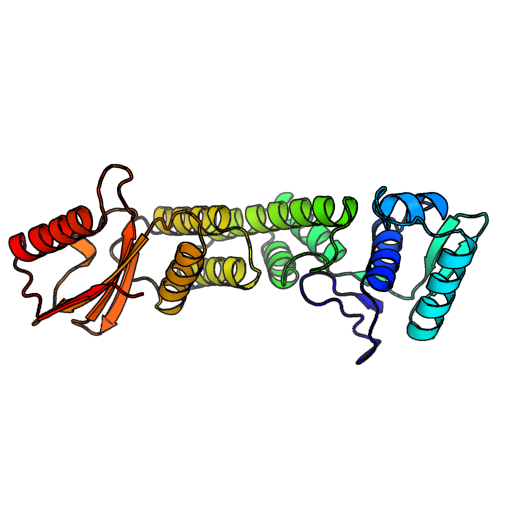 1.00 82.69 172 ASP A C 1
ATOM 1426 O O . ASP A 1 172 ? -0.723 5.398 2.934 1.00 82.69 172 ASP A O 1
ATOM 1430 N N . VAL A 1 173 ? -0.564 3.212 3.411 1.00 86.69 173 VAL A N 1
ATOM 1431 C CA . VAL A 1 173 ? -0.195 2.806 2.040 1.00 86.69 173 VAL A CA 1
ATOM 1432 C C . VAL A 1 173 ? -1.390 2.734 1.084 1.00 86.69 173 VAL A C 1
ATOM 1434 O O . VAL A 1 173 ? -1.214 2.409 -0.086 1.00 86.69 173 VAL A O 1
ATOM 1437 N N . GLY A 1 174 ? -2.594 3.064 1.560 1.00 75.88 174 GLY A N 1
ATOM 1438 C CA . GLY A 1 174 ? -3.774 3.225 0.720 1.00 75.88 174 GLY A CA 1
ATOM 1439 C C . GLY A 1 174 ? -4.404 1.923 0.238 1.00 75.88 174 GLY A C 1
ATOM 1440 O O . GLY A 1 174 ? -5.119 1.963 -0.759 1.00 75.88 174 GLY A O 1
ATOM 1441 N N . ASN A 1 175 ? -4.188 0.802 0.937 1.00 76.69 175 ASN A N 1
ATOM 1442 C CA . ASN A 1 175 ? -4.870 -0.448 0.602 1.00 76.69 175 ASN A CA 1
ATOM 1443 C C . ASN A 1 175 ? -6.395 -0.276 0.586 1.00 76.69 175 ASN A C 1
ATOM 1445 O O . ASN A 1 175 ? -6.966 0.598 1.252 1.00 76.69 175 ASN A O 1
ATOM 1449 N N . ASN A 1 176 ? -7.042 -1.159 -0.171 1.00 81.88 176 ASN A N 1
ATOM 1450 C CA . ASN A 1 176 ? -8.489 -1.254 -0.266 1.00 81.88 176 ASN A CA 1
ATOM 1451 C C . ASN A 1 176 ? -9.155 -1.327 1.139 1.00 81.88 176 ASN A C 1
ATOM 1453 O O . ASN A 1 176 ? -8.611 -1.868 2.106 1.00 81.88 176 ASN A O 1
ATOM 1457 N N . PHE A 1 177 ? -10.361 -0.762 1.247 1.00 76.25 177 PHE A N 1
ATOM 1458 C CA . PHE A 1 177 ? -11.117 -0.676 2.496 1.00 76.25 177 PHE A CA 1
ATOM 1459 C C . PHE A 1 177 ? -11.576 -2.034 3.055 1.00 76.25 177 PHE A C 1
ATOM 1461 O O . PHE A 1 177 ? -11.523 -2.245 4.266 1.00 76.25 177 PHE A O 1
ATOM 1468 N N . GLU A 1 178 ? -12.002 -2.966 2.206 1.00 81.75 178 GLU A N 1
ATOM 1469 C CA . GLU A 1 178 ? -12.294 -4.353 2.576 1.00 81.75 178 GLU A CA 1
ATOM 1470 C C . GLU A 1 178 ? -11.092 -5.020 3.259 1.00 81.75 178 GLU A C 1
ATOM 1472 O O . GLU A 1 178 ? -11.264 -5.595 4.336 1.00 81.75 178 GLU A O 1
ATOM 1477 N N . ASN A 1 179 ? -9.884 -4.854 2.712 1.00 84.75 179 ASN A N 1
ATOM 1478 C CA . ASN A 1 179 ? -8.646 -5.376 3.302 1.00 84.75 179 ASN A CA 1
ATOM 1479 C C . ASN A 1 179 ? -8.404 -4.777 4.700 1.00 84.75 179 ASN A C 1
ATOM 1481 O O . ASN A 1 179 ? -8.159 -5.491 5.677 1.00 84.75 179 ASN A O 1
ATOM 1485 N N . ILE A 1 180 ? -8.544 -3.455 4.838 1.00 82.62 180 ILE A N 1
ATOM 1486 C CA . ILE A 1 180 ? -8.429 -2.768 6.137 1.00 82.62 180 ILE A CA 1
ATOM 1487 C C . ILE A 1 180 ? -9.411 -3.358 7.157 1.00 82.62 180 ILE A C 1
ATOM 1489 O O . ILE A 1 180 ? -9.033 -3.637 8.298 1.00 82.62 180 ILE A O 1
ATOM 1493 N N . LEU A 1 181 ? -10.666 -3.566 6.756 1.00 79.69 181 LEU A N 1
ATOM 1494 C CA . LEU A 1 181 ? -11.693 -4.120 7.632 1.00 79.69 181 LEU A CA 1
ATOM 1495 C C . LEU A 1 181 ? -11.427 -5.572 8.023 1.00 79.69 181 LEU A C 1
ATOM 1497 O O . LEU A 1 181 ? -11.707 -5.944 9.161 1.00 79.69 181 LEU A O 1
ATOM 1501 N N . GLU A 1 182 ? -10.913 -6.398 7.117 1.00 85.56 182 GLU A N 1
ATOM 1502 C CA . GLU A 1 182 ? -10.554 -7.781 7.431 1.00 85.56 182 GLU A CA 1
ATOM 1503 C C . GLU A 1 182 ? -9.430 -7.839 8.471 1.00 85.56 182 GLU A C 1
ATOM 1505 O O . GLU A 1 182 ? -9.565 -8.526 9.484 1.00 85.56 182 GLU A O 1
ATOM 1510 N N . ILE A 1 183 ? -8.370 -7.049 8.301 1.00 86.25 183 ILE A N 1
ATOM 1511 C CA . ILE A 1 183 ? -7.269 -6.997 9.275 1.00 86.25 183 ILE A CA 1
ATOM 1512 C C . ILE A 1 183 ? -7.749 -6.474 10.619 1.00 86.25 183 ILE A C 1
ATOM 1514 O O . ILE A 1 183 ? -7.380 -6.998 11.669 1.00 86.25 183 ILE A O 1
ATOM 1518 N N . LEU A 1 184 ? -8.615 -5.469 10.608 1.00 81.00 184 LEU A N 1
ATOM 1519 C CA . LEU A 1 184 ? -9.215 -4.951 11.823 1.00 81.00 184 LEU A CA 1
ATOM 1520 C C . LEU A 1 184 ? -10.037 -6.026 12.550 1.00 81.00 184 LEU A C 1
ATOM 1522 O O . LEU A 1 184 ? -9.874 -6.199 13.758 1.00 81.00 184 LEU A O 1
ATOM 1526 N N . LYS A 1 185 ? -10.842 -6.814 11.826 1.00 81.69 185 LYS A N 1
ATOM 1527 C CA . LYS A 1 185 ? -11.567 -7.964 12.392 1.00 81.69 185 LYS A CA 1
ATOM 1528 C C . LYS A 1 185 ? -10.615 -9.003 12.988 1.00 81.69 185 LYS A C 1
ATOM 1530 O O . LYS A 1 185 ? -10.844 -9.437 14.113 1.00 81.69 185 LYS A O 1
ATOM 1535 N N . LEU A 1 186 ? -9.523 -9.340 12.303 1.00 82.88 186 LEU A N 1
ATOM 1536 C CA . LEU A 1 186 ? -8.506 -10.267 12.815 1.00 82.88 186 LEU A CA 1
ATOM 1537 C C . LEU A 1 186 ? -7.853 -9.757 14.105 1.00 82.88 186 LEU A C 1
ATOM 1539 O O . LEU A 1 186 ? -7.732 -10.493 15.087 1.00 82.88 186 LEU A O 1
ATOM 1543 N N . ILE A 1 187 ? -7.489 -8.471 14.150 1.00 80.06 187 ILE A N 1
ATOM 1544 C CA . ILE A 1 187 ? -6.979 -7.839 15.374 1.00 80.06 187 ILE A CA 1
ATOM 1545 C C . ILE A 1 187 ? -8.008 -7.982 16.499 1.00 80.06 187 ILE A C 1
ATOM 1547 O O . ILE A 1 187 ? -7.629 -8.310 17.623 1.00 80.06 187 ILE A O 1
ATOM 1551 N N . HIS A 1 188 ? -9.296 -7.778 16.210 1.00 73.00 188 HIS A N 1
ATOM 1552 C CA . HIS A 1 188 ? -10.363 -7.887 17.204 1.00 73.00 188 HIS A CA 1
ATOM 1553 C C . HIS A 1 188 ? -10.531 -9.302 17.750 1.00 73.00 188 HIS A C 1
ATOM 1555 O O . HIS A 1 188 ? -10.708 -9.473 18.957 1.00 73.00 188 HIS A O 1
ATOM 1561 N N . GLU A 1 189 ? -10.490 -10.306 16.879 1.00 77.62 189 GLU A N 1
ATOM 1562 C CA . GLU A 1 189 ? -10.614 -11.711 17.267 1.00 77.62 189 GLU A CA 1
ATOM 1563 C C . GLU A 1 189 ? -9.446 -12.143 18.156 1.00 77.62 189 GLU A C 1
ATOM 1565 O O . GLU A 1 189 ? -9.663 -12.758 19.205 1.00 77.62 189 GLU A O 1
ATOM 1570 N N . ASN A 1 190 ? -8.227 -11.717 17.815 1.00 70.81 190 ASN A N 1
ATOM 1571 C CA . ASN A 1 190 ? -7.027 -12.013 18.598 1.00 70.81 190 ASN A CA 1
ATOM 1572 C C . ASN A 1 190 ? -7.016 -11.341 19.973 1.00 70.81 190 ASN A C 1
ATOM 1574 O O . ASN A 1 190 ? -6.437 -11.876 20.917 1.00 70.81 190 ASN A O 1
ATOM 1578 N N . GLU A 1 191 ? -7.686 -10.199 20.132 1.00 70.88 191 GLU A N 1
ATOM 1579 C CA . GLU A 1 191 ? -7.800 -9.541 21.435 1.00 70.88 191 GLU A CA 1
ATOM 1580 C C . GLU A 1 191 ? -8.745 -10.268 22.412 1.00 70.88 191 GLU A C 1
ATOM 1582 O O . GLU A 1 191 ? -8.729 -9.916 23.590 1.00 70.88 191 GLU A O 1
ATOM 1587 N N . LYS A 1 192 ? -9.546 -11.260 21.966 1.00 53.06 192 LYS A N 1
ATOM 1588 C CA . LYS A 1 192 ? -10.509 -12.118 22.719 1.00 53.06 192 LYS A CA 1
ATOM 1589 C C . LYS A 1 192 ? -11.489 -11.427 23.691 1.00 53.06 192 LYS A C 1
ATOM 1591 O O . LYS A 1 192 ? -12.411 -12.065 24.183 1.00 53.06 192 LYS A O 1
ATOM 1596 N N . ASN A 1 193 ? -11.344 -10.132 23.935 1.00 48.78 193 ASN A N 1
ATOM 1597 C CA . ASN A 1 193 ? -12.026 -9.332 24.940 1.00 48.78 193 ASN A CA 1
ATOM 1598 C C . ASN A 1 193 ? -12.158 -7.907 24.400 1.00 48.78 193 ASN A C 1
ATOM 1600 O O . ASN A 1 193 ? -11.477 -6.985 24.857 1.00 48.78 193 ASN A O 1
ATOM 1604 N N . TYR A 1 194 ? -13.028 -7.710 23.406 1.00 46.72 194 TYR A N 1
ATOM 1605 C CA . TYR A 1 194 ? -13.337 -6.377 22.890 1.00 46.72 194 TYR A CA 1
ATOM 1606 C C . TYR A 1 194 ? -14.155 -5.581 23.921 1.00 46.72 194 TYR A C 1
ATOM 1608 O O . TYR A 1 194 ? -15.372 -5.454 23.856 1.00 46.72 194 TYR A O 1
ATOM 1616 N N . LYS A 1 195 ? -13.444 -5.091 24.936 1.00 54.62 195 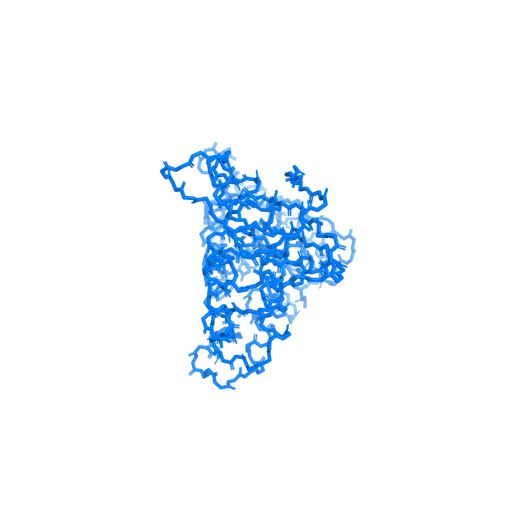LYS A N 1
ATOM 1617 C CA . LYS A 1 195 ? -13.844 -4.062 25.894 1.00 54.62 195 LYS A CA 1
ATOM 1618 C C . LYS A 1 195 ? -12.676 -3.100 26.091 1.00 54.62 195 LYS A C 1
ATOM 1620 O O . LYS A 1 195 ? -12.323 -2.778 27.218 1.00 54.62 195 LYS A O 1
ATOM 1625 N N . ASN A 1 196 ? -12.028 -2.682 25.009 1.00 62.66 196 ASN A N 1
ATOM 1626 C CA . ASN A 1 196 ? -10.968 -1.685 25.067 1.00 62.66 196 ASN A CA 1
ATOM 1627 C C . ASN A 1 196 ? -11.161 -0.646 23.967 1.00 62.66 196 ASN A C 1
ATOM 1629 O O . ASN A 1 196 ? -11.704 -0.939 22.907 1.00 62.66 196 ASN A O 1
ATOM 1633 N N . PHE A 1 197 ? -10.711 0.571 24.247 1.00 73.06 197 PHE A N 1
ATOM 1634 C CA . PHE A 1 197 ? -10.759 1.678 23.303 1.00 73.06 197 PHE A CA 1
ATOM 1635 C C . PHE A 1 197 ? -9.737 1.484 22.178 1.00 73.06 197 PHE A C 1
ATOM 1637 O O . PHE A 1 197 ? -8.634 0.978 22.423 1.00 73.06 197 PHE A O 1
ATOM 1644 N N . ILE A 1 198 ? -10.103 1.901 20.967 1.00 78.44 198 ILE A N 1
ATOM 1645 C CA . ILE A 1 198 ? -9.169 2.073 19.855 1.00 78.44 198 ILE A CA 1
ATOM 1646 C C . ILE A 1 198 ? -8.488 3.439 19.948 1.00 78.44 198 ILE A C 1
ATOM 1648 O O . ILE A 1 198 ? -9.052 4.400 20.484 1.00 78.44 198 ILE A O 1
ATOM 1652 N N . ASP A 1 199 ? -7.269 3.511 19.418 1.00 78.81 199 ASP A N 1
ATOM 1653 C CA . ASP A 1 199 ? -6.540 4.768 19.264 1.00 78.81 199 ASP A CA 1
ATOM 1654 C C . ASP A 1 199 ? -7.353 5.771 18.430 1.00 78.81 199 ASP A C 1
ATOM 1656 O O . ASP A 1 199 ? -8.059 5.390 17.491 1.00 78.81 199 ASP A O 1
ATOM 1660 N N . GLU A 1 200 ? -7.271 7.053 18.781 1.00 79.88 200 GLU A N 1
ATOM 1661 C CA . GLU A 1 200 ? -8.034 8.110 18.113 1.00 79.88 200 GLU A CA 1
ATOM 1662 C C . GLU A 1 200 ? -7.650 8.255 16.634 1.00 79.88 200 GLU A C 1
ATOM 1664 O O . GLU A 1 200 ? -8.533 8.451 15.802 1.00 79.88 200 GLU A O 1
ATOM 1669 N N . ASN A 1 201 ? -6.380 8.043 16.268 1.00 70.75 201 ASN A N 1
ATOM 1670 C CA . ASN A 1 201 ? -5.966 8.112 14.864 1.00 70.75 201 ASN A CA 1
ATOM 1671 C C . ASN A 1 201 ? -6.608 6.991 14.041 1.00 70.75 201 ASN A C 1
ATOM 1673 O O . ASN A 1 201 ? -7.022 7.206 12.908 1.00 70.75 201 ASN A O 1
ATOM 1677 N N . ILE A 1 202 ? -6.727 5.791 14.617 1.00 71.94 202 ILE A N 1
ATOM 1678 C CA . ILE A 1 202 ? -7.378 4.653 13.954 1.00 71.94 202 ILE A CA 1
ATOM 1679 C C . ILE A 1 202 ? -8.865 4.940 13.773 1.00 71.94 202 ILE A C 1
ATOM 1681 O O . ILE A 1 202 ? -9.420 4.662 12.712 1.00 71.94 202 ILE A O 1
ATOM 1685 N N . PHE A 1 203 ? -9.500 5.528 14.787 1.00 86.12 203 PHE A N 1
ATOM 1686 C CA . PHE A 1 203 ? -10.891 5.952 14.703 1.00 86.12 203 PHE A CA 1
ATOM 1687 C C . PHE A 1 203 ? -11.114 6.920 13.540 1.00 86.12 203 PHE A C 1
ATOM 1689 O O . PHE A 1 203 ? -11.977 6.688 12.694 1.00 86.12 203 PHE A O 1
ATOM 1696 N N . GLU A 1 204 ? -10.345 8.010 13.508 1.00 80.81 204 GLU A N 1
ATOM 1697 C CA . GLU A 1 204 ? -10.489 9.064 12.500 1.00 80.81 204 GLU A CA 1
ATOM 1698 C C . GLU A 1 204 ? -10.262 8.528 11.097 1.00 80.81 204 GLU A C 1
ATOM 1700 O O . GLU A 1 204 ? -10.946 8.915 10.153 1.00 80.81 204 GLU A O 1
ATOM 1705 N N . LEU A 1 205 ? -9.353 7.573 10.980 1.00 71.69 205 LEU A N 1
ATOM 1706 C CA . LEU A 1 205 ? -8.994 6.962 9.726 1.00 71.69 205 LEU A CA 1
ATOM 1707 C C . LEU A 1 205 ? -10.062 6.002 9.192 1.00 71.69 205 LEU A C 1
ATOM 1709 O O . LEU A 1 205 ? -10.405 6.080 8.011 1.00 71.69 205 LEU A O 1
ATOM 1713 N N . ILE A 1 206 ? -10.636 5.148 10.051 1.00 77.06 206 ILE A N 1
ATOM 1714 C CA . ILE A 1 206 ? -11.791 4.315 9.679 1.00 77.06 206 ILE A CA 1
ATOM 1715 C C . ILE A 1 206 ? -12.953 5.222 9.275 1.00 77.06 206 ILE A C 1
ATOM 1717 O O . ILE A 1 206 ? -13.552 5.000 8.228 1.00 77.06 206 ILE A O 1
ATOM 1721 N N . HIS A 1 207 ? -13.232 6.267 10.061 1.00 85.06 207 HIS A N 1
ATOM 1722 C CA . HIS A 1 207 ? -14.294 7.220 9.755 1.00 85.06 207 HIS A CA 1
ATOM 1723 C C . HIS A 1 207 ? -14.080 7.889 8.390 1.00 85.06 207 HIS A C 1
ATOM 1725 O O . HIS A 1 207 ? -14.982 7.895 7.554 1.00 85.06 207 HIS A O 1
ATOM 1731 N N . TYR A 1 208 ? -12.877 8.411 8.138 1.00 79.50 208 TYR A N 1
ATOM 1732 C CA . TYR A 1 208 ? -12.541 9.073 6.882 1.00 79.50 208 TYR A CA 1
ATOM 1733 C C . TYR A 1 208 ? -12.711 8.136 5.683 1.00 79.50 208 TYR A C 1
ATOM 1735 O O . TYR A 1 208 ? -13.353 8.506 4.703 1.00 79.50 208 TYR A O 1
ATOM 1743 N N . LYS A 1 209 ? -12.175 6.911 5.762 1.00 73.38 209 LYS A N 1
ATOM 1744 C CA . LYS A 1 209 ? -12.281 5.929 4.674 1.00 73.38 209 LYS A CA 1
ATOM 1745 C C . LYS A 1 209 ? -13.722 5.471 4.452 1.00 73.38 209 LYS A C 1
ATOM 1747 O O . LYS A 1 209 ? -14.142 5.383 3.304 1.00 73.38 209 LYS A O 1
ATOM 1752 N N . ASP A 1 210 ? -14.481 5.241 5.521 1.00 79.38 210 ASP A N 1
ATOM 1753 C CA . ASP A 1 210 ? -15.888 4.844 5.435 1.00 79.38 210 ASP A CA 1
ATOM 1754 C C . ASP A 1 210 ? -16.754 5.924 4.772 1.00 79.38 210 ASP A C 1
ATOM 1756 O O . ASP A 1 210 ? -17.599 5.622 3.932 1.00 79.38 210 ASP A O 1
ATOM 1760 N N . LYS A 1 211 ? -16.480 7.200 5.068 1.00 84.81 211 LYS A N 1
ATOM 1761 C CA . LYS A 1 211 ? -17.167 8.343 4.455 1.00 84.81 211 LYS A CA 1
ATOM 1762 C C . LYS A 1 211 ? -16.922 8.460 2.944 1.00 84.81 211 LYS A C 1
ATOM 1764 O O . LYS A 1 211 ? -17.749 9.037 2.243 1.00 84.81 211 LYS A O 1
ATOM 1769 N N . LEU A 1 212 ? -15.804 7.934 2.438 1.00 74.88 212 LEU A N 1
ATOM 1770 C CA . LEU A 1 212 ? -15.495 7.915 1.002 1.00 74.88 212 LEU A CA 1
ATOM 1771 C C . LEU A 1 212 ? -16.210 6.785 0.244 1.00 74.88 212 LEU A C 1
ATOM 1773 O O . LEU A 1 212 ? -16.161 6.757 -0.986 1.00 74.88 212 LEU A O 1
ATOM 1777 N N . LEU A 1 213 ? -16.865 5.852 0.939 1.00 73.31 213 LEU A N 1
ATOM 1778 C CA . LEU A 1 213 ? -17.640 4.800 0.291 1.00 73.31 213 LEU A CA 1
ATOM 1779 C C . LEU A 1 213 ? -18.932 5.363 -0.293 1.00 73.31 213 LEU A C 1
ATOM 1781 O O . LEU A 1 213 ? -19.559 6.258 0.271 1.00 73.31 213 LEU A O 1
ATOM 1785 N N . ARG A 1 214 ? -19.398 4.742 -1.383 1.00 78.38 214 ARG A N 1
ATOM 1786 C CA . ARG A 1 214 ? -20.739 5.004 -1.929 1.00 78.38 214 ARG A CA 1
ATOM 1787 C C . ARG A 1 214 ? -21.832 4.781 -0.876 1.00 78.38 214 ARG A C 1
ATOM 1789 O O . ARG A 1 214 ? -22.822 5.503 -0.859 1.00 78.38 214 ARG A O 1
ATOM 1796 N N . GLU A 1 215 ? -21.634 3.790 -0.010 1.00 83.44 215 GLU A N 1
ATOM 1797 C CA . GLU A 1 215 ? -22.524 3.455 1.099 1.00 83.44 215 GLU A CA 1
ATOM 1798 C C . GLU A 1 215 ? -21.705 3.321 2.394 1.00 83.44 215 GLU A C 1
ATOM 1800 O O . GLU A 1 215 ? -21.147 2.249 2.654 1.00 83.44 215 GLU A O 1
ATOM 1805 N N . PRO A 1 216 ? -21.609 4.393 3.205 1.00 85.50 216 PRO A N 1
ATOM 1806 C CA . PRO A 1 216 ? -20.924 4.352 4.493 1.00 85.50 216 PRO A CA 1
ATOM 1807 C C . PRO A 1 216 ? -21.531 3.285 5.406 1.00 85.50 216 PRO A C 1
ATOM 1809 O O . PRO A 1 216 ? -22.761 3.187 5.536 1.00 85.50 216 PRO A O 1
ATOM 1812 N N . ARG A 1 217 ? -20.669 2.483 6.032 1.00 88.31 217 ARG A N 1
ATOM 1813 C CA . ARG A 1 217 ? -21.037 1.371 6.914 1.00 88.31 217 ARG A CA 1
ATOM 1814 C C . ARG A 1 217 ? -21.169 1.809 8.360 1.00 88.31 217 ARG A C 1
ATOM 1816 O O . ARG A 1 217 ? -21.808 1.092 9.125 1.00 88.31 217 ARG A O 1
ATOM 1823 N N . PHE A 1 218 ? -20.610 2.954 8.743 1.00 91.94 218 PHE A N 1
ATOM 1824 C CA . PHE A 1 218 ? -20.594 3.412 10.124 1.00 91.94 218 PHE A CA 1
ATOM 1825 C C . PHE A 1 218 ? -21.365 4.716 10.331 1.00 91.94 218 PHE A C 1
ATOM 1827 O O . PHE A 1 218 ? -21.460 5.575 9.460 1.00 91.94 218 PHE A O 1
ATOM 1834 N N . ILE A 1 219 ? -21.910 4.870 11.537 1.00 93.44 219 ILE A N 1
ATOM 1835 C CA . ILE A 1 219 ? -22.412 6.143 12.056 1.00 93.44 219 ILE A CA 1
ATOM 1836 C C . ILE A 1 219 ? -21.376 6.648 13.051 1.00 93.44 219 ILE A C 1
ATOM 1838 O O . ILE A 1 219 ? -21.202 6.058 14.122 1.00 93.44 219 ILE A O 1
ATOM 1842 N N . ALA A 1 220 ? -20.682 7.729 12.703 1.00 95.00 220 ALA A N 1
ATOM 1843 C CA . ALA A 1 220 ? -19.712 8.347 13.590 1.00 95.00 220 ALA A CA 1
ATOM 1844 C C . ALA A 1 220 ? -20.417 9.258 14.604 1.00 95.00 220 ALA A C 1
ATOM 1846 O O . ALA A 1 220 ? -21.157 10.165 14.232 1.00 95.00 220 ALA A O 1
ATOM 1847 N N . LEU A 1 221 ? -20.192 9.030 15.896 1.00 96.25 221 LEU A N 1
ATOM 1848 C CA . LEU A 1 221 ? -20.814 9.771 16.990 1.00 96.25 221 LEU A CA 1
ATOM 1849 C C . LEU A 1 221 ? -19.774 10.306 17.964 1.00 96.25 221 LEU A C 1
ATOM 1851 O O . LEU A 1 221 ? -18.778 9.652 18.262 1.00 96.25 221 LEU A O 1
ATOM 1855 N N . LEU A 1 222 ? -20.068 11.459 18.549 1.00 96.44 222 LEU A N 1
ATOM 1856 C CA . LEU A 1 222 ? -19.423 11.959 19.750 1.00 96.44 222 LEU A CA 1
ATOM 1857 C C . LEU A 1 222 ? -20.426 11.891 20.89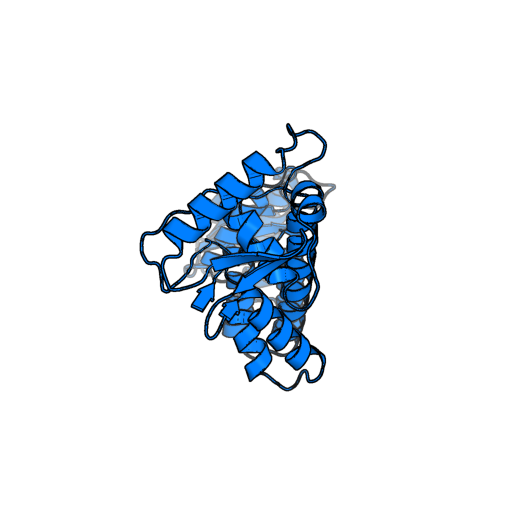9 1.00 96.44 222 LEU A C 1
ATOM 1859 O O . LEU A 1 222 ? -21.468 12.542 20.841 1.00 96.44 222 LEU A O 1
ATOM 1863 N N . ILE A 1 223 ? -20.103 11.147 21.955 1.00 97.38 223 ILE A N 1
ATOM 1864 C CA . ILE A 1 223 ? -20.927 11.042 23.164 1.00 97.38 223 ILE A CA 1
ATOM 1865 C C . ILE A 1 223 ? -20.165 11.627 24.351 1.00 97.38 223 ILE A C 1
ATOM 1867 O O . ILE A 1 223 ? -19.001 11.302 24.586 1.00 97.38 223 ILE A O 1
ATOM 1871 N N . ILE A 1 224 ? -20.846 12.487 25.106 1.00 97.44 224 ILE A N 1
ATOM 1872 C CA . ILE A 1 224 ? -20.373 13.081 26.353 1.00 97.44 224 ILE A CA 1
ATOM 1873 C C . ILE A 1 224 ? -21.356 12.701 27.458 1.00 97.44 224 ILE A C 1
ATOM 1875 O O . ILE A 1 224 ? -22.536 13.053 27.392 1.00 97.44 224 ILE A O 1
ATOM 1879 N N . PHE A 1 225 ? -20.870 12.011 28.482 1.00 97.75 225 PHE A N 1
ATOM 1880 C CA . PHE A 1 225 ? -21.636 11.691 29.682 1.00 97.75 225 PHE A CA 1
ATOM 1881 C C . PHE A 1 225 ? -21.460 12.778 30.752 1.00 97.75 225 PHE A C 1
ATOM 1883 O O . PHE A 1 225 ? -20.446 13.475 30.786 1.00 97.75 225 PHE A O 1
ATOM 1890 N N . GLU A 1 226 ? -22.451 12.936 31.629 1.00 97.56 226 GLU A N 1
ATOM 1891 C CA . GLU A 1 226 ? -22.338 13.802 32.812 1.00 97.56 226 GLU A CA 1
ATOM 1892 C C . GLU A 1 226 ? -21.295 13.252 33.791 1.00 97.56 226 GLU A C 1
ATOM 1894 O O . GLU A 1 226 ? -20.485 14.012 34.311 1.00 97.56 226 GLU A O 1
ATOM 1899 N N . ASN A 1 227 ? -21.266 11.925 33.955 1.00 95.50 227 ASN A N 1
ATOM 1900 C CA . ASN A 1 227 ? -20.378 11.198 34.863 1.00 95.50 227 ASN A CA 1
ATOM 1901 C C . ASN A 1 227 ? -19.623 10.085 34.117 1.00 95.50 227 ASN A C 1
ATOM 1903 O O . ASN A 1 227 ? -19.979 9.724 32.993 1.00 95.50 227 ASN A O 1
ATOM 1907 N N . GLN A 1 228 ? -18.605 9.496 34.750 1.00 94.69 228 GLN A N 1
ATOM 1908 C CA . GLN A 1 228 ? -17.890 8.345 34.195 1.00 94.69 228 GLN A CA 1
ATOM 1909 C C . GLN A 1 228 ? -18.854 7.173 33.927 1.00 94.69 228 GLN A C 1
ATOM 1911 O O . GLN A 1 228 ? -19.618 6.769 34.803 1.00 94.69 228 GLN A O 1
ATOM 1916 N N . PHE A 1 229 ? -18.805 6.606 32.718 1.00 94.56 229 PHE A N 1
ATOM 1917 C CA . PHE A 1 229 ? -19.692 5.520 32.297 1.00 94.56 229 PHE A CA 1
ATOM 1918 C C . PHE A 1 229 ? -18.919 4.411 31.571 1.00 94.56 229 PHE A C 1
ATOM 1920 O O . PHE A 1 229 ? -18.064 4.676 30.724 1.00 94.56 229 PHE A O 1
ATOM 1927 N N . LYS A 1 230 ? -19.223 3.142 31.878 1.00 93.31 230 LYS A N 1
ATOM 1928 C CA . LYS A 1 230 ? -18.553 1.966 31.289 1.00 93.31 230 LYS A CA 1
ATOM 1929 C C . LYS A 1 230 ? -19.152 1.607 29.921 1.00 93.31 230 LYS A C 1
ATOM 1931 O O . LYS A 1 230 ? -19.712 0.526 29.750 1.00 93.31 230 LYS A O 1
ATOM 1936 N N . ILE A 1 231 ? -19.018 2.509 28.944 1.00 93.12 231 ILE A N 1
ATOM 1937 C CA . ILE A 1 231 ? -19.672 2.409 27.624 1.00 93.12 231 ILE A CA 1
ATOM 1938 C C . ILE A 1 231 ? -19.379 1.098 26.878 1.00 93.12 231 ILE A C 1
ATOM 1940 O O . ILE A 1 231 ? -20.258 0.553 26.220 1.00 93.12 231 ILE A O 1
ATOM 1944 N N . LEU A 1 232 ? -18.173 0.551 27.042 1.00 88.00 232 LEU A N 1
ATOM 1945 C CA . LEU A 1 232 ? -17.706 -0.669 26.375 1.00 88.00 232 LEU A CA 1
ATOM 1946 C C . LEU A 1 232 ? -18.592 -1.896 26.626 1.00 88.00 232 LEU A C 1
ATOM 1948 O O . LEU A 1 232 ? -18.671 -2.774 25.777 1.00 88.00 232 LEU A O 1
ATOM 1952 N N . ASN A 1 233 ? -19.295 -1.956 27.760 1.00 89.56 233 ASN A N 1
ATOM 1953 C CA . ASN A 1 233 ? -20.213 -3.059 28.062 1.00 89.56 233 ASN A CA 1
ATOM 1954 C C . ASN A 1 233 ? -21.481 -3.049 27.190 1.00 89.56 233 ASN A C 1
ATOM 1956 O O . ASN A 1 233 ? -22.247 -4.012 27.208 1.00 89.56 233 ASN A O 1
ATOM 1960 N N . PHE A 1 234 ? -21.718 -1.965 26.449 1.00 89.69 234 PHE A N 1
ATOM 1961 C CA . PHE A 1 234 ? -22.970 -1.714 25.743 1.00 89.69 234 PHE A CA 1
ATOM 1962 C C . PHE A 1 234 ? -22.809 -1.614 24.225 1.00 89.69 234 PHE A C 1
ATOM 1964 O O . PHE A 1 234 ? -23.784 -1.347 23.525 1.00 89.69 234 PHE A O 1
ATOM 1971 N N . LEU A 1 235 ? -21.606 -1.858 23.713 1.00 88.31 235 LEU A N 1
ATOM 1972 C CA . LEU A 1 235 ? -21.309 -1.845 22.285 1.00 88.31 235 LEU A CA 1
ATOM 1973 C C . LEU A 1 235 ? -21.471 -3.241 21.675 1.00 88.31 235 LEU A C 1
ATOM 1975 O O . LEU A 1 235 ? -21.382 -4.253 22.375 1.00 88.31 235 LEU A O 1
ATOM 1979 N N . ARG A 1 236 ? -21.775 -3.303 20.377 1.00 88.19 236 ARG A N 1
ATOM 1980 C CA . ARG A 1 236 ? -21.815 -4.555 19.604 1.00 88.19 236 ARG A CA 1
ATOM 1981 C C . ARG A 1 236 ? -20.402 -4.926 19.149 1.00 88.19 236 ARG A C 1
ATOM 1983 O O . ARG A 1 236 ? -19.511 -4.086 19.139 1.00 88.19 236 ARG A O 1
ATOM 1990 N N . LYS A 1 237 ? -20.208 -6.177 18.715 1.00 78.19 237 LYS A N 1
ATOM 1991 C CA . LYS A 1 237 ? -18.901 -6.690 18.250 1.00 78.19 237 LYS A CA 1
ATOM 1992 C C . LYS A 1 237 ? -18.300 -5.869 17.089 1.00 78.19 237 LYS A C 1
ATOM 1994 O O . LYS A 1 237 ? -17.081 -5.819 16.973 1.00 78.19 237 LYS A O 1
ATOM 1999 N N . GLY A 1 238 ? -19.136 -5.249 16.254 1.00 79.69 238 GLY A N 1
ATOM 2000 C CA . GLY A 1 238 ? -18.708 -4.423 15.118 1.00 79.69 238 GLY A CA 1
ATOM 2001 C C . GLY A 1 238 ? -18.609 -2.920 15.393 1.00 79.69 238 GLY A C 1
ATOM 2002 O O . GLY A 1 238 ? -18.157 -2.184 14.523 1.00 79.69 238 GLY A O 1
ATOM 2003 N N . ASP A 1 239 ? -19.006 -2.451 16.581 1.00 88.19 239 ASP A N 1
ATOM 2004 C CA . ASP A 1 239 ? -18.897 -1.032 16.920 1.00 88.19 239 ASP A CA 1
ATOM 2005 C C . ASP A 1 239 ? -17.469 -0.707 17.395 1.00 88.19 239 ASP A C 1
ATOM 2007 O O . ASP A 1 239 ? -16.860 -1.464 18.156 1.00 88.19 239 ASP A O 1
ATOM 2011 N N . PHE A 1 240 ? -16.955 0.461 17.014 1.00 86.69 240 PHE A N 1
ATOM 2012 C CA . PHE A 1 240 ? -15.663 0.963 17.485 1.00 86.69 240 PHE A CA 1
ATOM 2013 C C . PHE A 1 240 ? -15.852 2.112 18.463 1.00 86.69 240 PHE A C 1
ATOM 2015 O O . PHE A 1 240 ? -16.754 2.932 18.303 1.00 86.69 240 PHE A O 1
ATOM 2022 N N . VAL A 1 241 ? -14.967 2.217 19.455 1.00 91.25 241 VAL A N 1
ATOM 2023 C CA . VAL A 1 241 ? -14.970 3.343 20.391 1.00 91.25 241 VAL A CA 1
ATOM 2024 C C . VAL A 1 241 ? -13.562 3.823 20.690 1.00 91.25 241 VAL A C 1
ATOM 2026 O O . VAL A 1 241 ? -12.688 3.033 21.035 1.00 91.25 241 VAL A O 1
ATOM 2029 N N . SER A 1 242 ? -13.357 5.131 20.608 1.00 91.81 242 SER A N 1
ATOM 2030 C CA . SER A 1 242 ? -12.149 5.801 21.076 1.00 91.81 242 SER A CA 1
ATOM 2031 C C . SER A 1 242 ? -12.472 6.666 22.292 1.00 91.81 242 SER A C 1
ATOM 2033 O O . SER A 1 242 ? -13.501 7.349 22.331 1.00 91.81 242 SER A O 1
ATOM 2035 N N . LYS A 1 243 ? -11.618 6.614 23.317 1.00 93.19 243 LYS A N 1
ATOM 2036 C CA . LYS A 1 243 ? -11.764 7.420 24.535 1.00 93.19 243 LYS A CA 1
ATOM 2037 C C . LYS A 1 243 ? -10.989 8.720 24.364 1.00 93.19 243 LYS A C 1
ATOM 2039 O O . LYS A 1 243 ? -9.767 8.693 24.338 1.00 93.19 243 LYS A O 1
ATOM 2044 N N . VAL A 1 244 ? -11.708 9.839 24.318 1.00 92.50 244 VAL A N 1
ATOM 2045 C CA . VAL A 1 244 ? -11.114 11.185 24.247 1.00 92.50 244 VAL A CA 1
ATOM 2046 C C . VAL A 1 244 ? -10.822 11.715 25.655 1.00 92.50 244 VAL A C 1
ATOM 2048 O O . VAL A 1 244 ? -9.809 12.360 25.890 1.00 92.50 244 VAL A O 1
ATOM 2051 N N . SER A 1 245 ? -11.708 11.437 26.617 1.00 93.88 245 SER A N 1
ATOM 2052 C CA . SER A 1 245 ? -11.517 11.731 28.045 1.00 93.88 245 SER A CA 1
ATOM 2053 C C . SER A 1 245 ? -12.319 10.746 28.907 1.00 93.88 245 SER A C 1
ATOM 2055 O O . SER A 1 245 ? -12.930 9.813 28.392 1.00 93.88 245 SER A O 1
ATOM 2057 N N . GLU A 1 246 ? -12.340 10.910 30.233 1.00 93.44 246 GLU A N 1
ATOM 2058 C CA . GLU A 1 246 ? -13.100 10.031 31.140 1.00 93.44 246 GLU A CA 1
ATOM 2059 C C . GLU A 1 246 ? -14.596 9.926 30.831 1.00 93.44 246 GLU A C 1
ATOM 2061 O O . GLU A 1 246 ? -15.195 8.870 31.042 1.00 93.44 246 GLU A O 1
ATOM 2066 N N . ASN A 1 247 ? -15.180 10.998 30.305 1.00 96.31 247 ASN A N 1
ATOM 2067 C CA . ASN A 1 247 ? -16.602 11.114 30.012 1.00 96.31 247 ASN A CA 1
ATOM 2068 C C . ASN A 1 247 ? -16.899 11.416 28.535 1.00 96.31 247 ASN A C 1
ATOM 2070 O O . ASN A 1 247 ? -18.069 11.558 28.186 1.00 96.31 247 ASN A O 1
ATOM 2074 N N . LYS A 1 248 ? -15.882 11.505 27.668 1.00 97.00 248 LYS A N 1
ATOM 2075 C CA . LYS A 1 248 ? -16.023 11.828 26.241 1.00 97.00 248 LYS A CA 1
ATOM 2076 C C . LYS A 1 248 ? -15.493 10.694 25.372 1.00 97.00 248 LYS A C 1
ATOM 2078 O O . LYS A 1 248 ? -14.332 10.299 25.487 1.00 97.00 248 LYS A O 1
ATOM 2083 N N . PHE A 1 249 ? -16.331 10.229 24.454 1.00 96.75 249 PHE A N 1
ATOM 2084 C CA . PHE A 1 249 ? -16.045 9.091 23.587 1.00 96.75 249 PHE A CA 1
ATOM 2085 C C . PHE A 1 249 ? -16.436 9.398 22.143 1.00 96.75 249 PHE A C 1
ATOM 2087 O O . PHE A 1 249 ? -17.485 9.998 21.900 1.00 96.75 249 PHE A O 1
ATOM 2094 N N . LYS A 1 250 ? -15.612 8.959 21.192 1.00 96.06 250 LYS A N 1
ATOM 2095 C CA . LYS A 1 250 ? -15.961 8.875 19.770 1.00 96.06 250 LYS A CA 1
ATOM 2096 C C . LYS A 1 250 ? -16.398 7.438 19.467 1.00 96.06 250 LYS A C 1
ATOM 2098 O O . LYS A 1 250 ? -15.741 6.509 19.933 1.00 96.06 250 LYS A O 1
ATOM 2103 N N . LEU A 1 251 ? -17.492 7.238 18.735 1.00 95.25 251 LEU A N 1
ATOM 2104 C CA . LEU A 1 251 ? -18.022 5.919 18.375 1.00 95.25 251 LEU A CA 1
ATOM 2105 C C . LEU A 1 251 ? -18.219 5.791 16.866 1.00 95.25 251 LEU A C 1
ATOM 2107 O O . LEU A 1 251 ? -18.678 6.737 16.245 1.00 95.25 251 LEU A O 1
ATOM 2111 N N . LEU A 1 252 ? -17.914 4.626 16.301 1.00 92.69 252 LEU A N 1
ATOM 2112 C CA . LEU A 1 252 ? -18.350 4.224 14.965 1.00 92.69 252 LEU A CA 1
ATOM 2113 C C . LEU A 1 252 ? -19.320 3.071 15.152 1.00 92.69 252 LEU A C 1
ATOM 2115 O O . LEU A 1 252 ? -18.904 1.969 15.505 1.00 92.69 252 LEU A O 1
ATOM 2119 N N . LEU A 1 253 ? -20.609 3.342 14.973 1.00 93.25 253 LEU A N 1
ATOM 2120 C CA . LEU A 1 253 ? -21.637 2.314 15.070 1.00 93.25 253 LEU A CA 1
ATOM 2121 C C . LEU A 1 253 ? -21.811 1.638 13.724 1.00 93.25 253 LEU A C 1
ATOM 2123 O O . LEU A 1 253 ? -22.126 2.316 12.750 1.00 93.25 253 LEU A O 1
ATOM 2127 N N . GLU A 1 254 ? -21.651 0.321 13.667 1.00 90.69 254 GLU A N 1
ATOM 2128 C CA . GLU A 1 254 ? -21.900 -0.423 12.432 1.00 90.69 254 GLU A CA 1
ATOM 2129 C C . GLU A 1 254 ? -23.393 -0.344 12.077 1.00 90.69 254 GLU A C 1
ATOM 2131 O O . GLU A 1 254 ? -24.265 -0.667 12.889 1.00 90.69 254 GLU A O 1
ATOM 2136 N N . LYS A 1 255 ? -23.724 0.124 10.875 1.00 91.12 255 LYS A N 1
ATOM 2137 C CA . LYS A 1 255 ? -25.112 0.259 10.432 1.00 91.12 255 LYS A CA 1
ATOM 2138 C C . LYS A 1 255 ? -25.715 -1.120 10.218 1.00 91.12 255 LYS A C 1
ATOM 2140 O O . LYS A 1 255 ? -25.187 -1.941 9.468 1.00 91.12 255 LYS A O 1
ATOM 2145 N N . ASN A 1 256 ? -26.883 -1.351 10.807 1.00 88.06 256 ASN A N 1
ATOM 2146 C CA . ASN A 1 256 ? -27.718 -2.455 10.371 1.00 88.06 256 ASN A CA 1
ATOM 2147 C C . ASN A 1 256 ? -28.334 -2.097 9.015 1.00 88.06 256 ASN A C 1
ATOM 2149 O O . ASN A 1 256 ? -29.004 -1.075 8.895 1.00 88.06 256 ASN A O 1
ATOM 2153 N N . LYS A 1 257 ? -28.145 -2.954 8.007 1.00 87.38 257 LYS A N 1
ATOM 2154 C CA . LYS A 1 257 ? -28.657 -2.739 6.644 1.00 87.38 257 LYS A CA 1
ATOM 2155 C C . LYS A 1 257 ? -30.170 -2.506 6.587 1.00 87.38 257 LYS A C 1
ATOM 2157 O O . LYS A 1 257 ? -30.646 -1.903 5.635 1.00 87.38 257 LYS A O 1
ATOM 2162 N N . THR A 1 258 ? -30.922 -2.987 7.577 1.00 89.38 258 THR A N 1
ATOM 2163 C CA . THR A 1 258 ? -32.387 -2.881 7.602 1.00 89.38 258 THR A CA 1
ATOM 2164 C C . THR A 1 258 ? -32.907 -1.682 8.391 1.00 89.38 258 THR A C 1
ATOM 2166 O O . THR A 1 258 ? -34.121 -1.527 8.496 1.00 89.38 258 THR A O 1
ATOM 2169 N N . LYS A 1 259 ? -32.038 -0.884 9.023 1.00 89.19 259 LYS A N 1
ATOM 2170 C CA . LYS A 1 259 ? -32.448 0.251 9.858 1.00 89.19 259 LYS A CA 1
ATOM 2171 C C . LYS A 1 259 ? -31.819 1.539 9.359 1.00 89.19 259 LYS A C 1
ATOM 2173 O O . LYS A 1 259 ? -30.660 1.565 8.951 1.00 89.19 259 LYS A O 1
ATOM 2178 N N . ASP A 1 260 ? -32.585 2.618 9.423 1.00 92.19 260 ASP A N 1
ATOM 2179 C CA . ASP A 1 260 ? -32.065 3.949 9.156 1.00 92.19 260 ASP A CA 1
ATOM 2180 C C . ASP A 1 260 ? -31.143 4.432 10.298 1.00 92.19 260 ASP A C 1
ATOM 2182 O O . ASP A 1 260 ? -31.117 3.884 11.408 1.00 92.19 260 ASP A O 1
ATOM 2186 N N . THR A 1 261 ? -30.361 5.470 10.001 1.00 88.94 261 THR A N 1
ATOM 2187 C CA . THR A 1 261 ? -29.383 6.065 10.922 1.00 88.94 261 THR A CA 1
ATOM 2188 C C . THR A 1 261 ? -30.024 6.555 12.222 1.00 88.94 261 THR A C 1
ATOM 2190 O O . THR A 1 261 ? -29.441 6.382 13.292 1.00 88.94 261 THR A O 1
ATOM 2193 N N . GLU A 1 262 ? -31.214 7.154 12.149 1.00 91.56 262 GLU A N 1
ATOM 2194 C CA . GLU A 1 262 ? -31.912 7.712 13.307 1.00 91.56 262 GLU A CA 1
ATOM 2195 C C . GLU A 1 262 ? -32.433 6.597 14.223 1.00 91.56 262 GLU A C 1
ATOM 2197 O O . GLU A 1 262 ? -32.278 6.665 15.443 1.00 91.56 262 GLU A O 1
ATOM 2202 N N . SER A 1 263 ? -32.954 5.514 13.649 1.00 92.75 263 SER A N 1
ATOM 2203 C CA . SER A 1 263 ? -33.374 4.319 14.382 1.00 92.75 263 SER A CA 1
ATOM 2204 C C . SER A 1 263 ? -32.217 3.638 15.121 1.00 92.75 263 SER A C 1
ATOM 2206 O O . SER A 1 263 ? -32.360 3.284 16.296 1.00 92.75 263 SER A O 1
ATOM 2208 N N . GLU A 1 264 ? -31.062 3.454 14.471 1.00 91.94 264 GLU A N 1
ATOM 2209 C CA . GLU A 1 264 ? -29.853 2.893 15.105 1.00 91.94 264 GLU A CA 1
ATOM 2210 C C . GLU A 1 264 ? -29.341 3.791 16.238 1.00 91.94 264 GLU A C 1
ATOM 2212 O O . GLU A 1 264 ? -29.053 3.324 17.346 1.00 91.94 264 GLU A O 1
ATOM 2217 N N . PHE A 1 265 ? -29.307 5.098 15.987 1.00 91.69 265 PHE A N 1
ATOM 2218 C CA . PHE A 1 265 ? -28.935 6.099 16.974 1.00 91.69 265 PHE A CA 1
ATOM 2219 C C . PHE A 1 265 ? -29.848 6.055 18.207 1.00 91.69 265 PHE A C 1
ATOM 2221 O O . PHE A 1 265 ? -29.382 5.881 19.337 1.00 91.69 265 PHE A O 1
ATOM 2228 N N . ASN A 1 266 ? -31.162 6.137 17.995 1.00 93.00 266 ASN A N 1
ATOM 2229 C CA . ASN A 1 266 ? -32.160 6.116 19.060 1.00 93.00 266 ASN A CA 1
ATOM 2230 C C . ASN A 1 266 ? 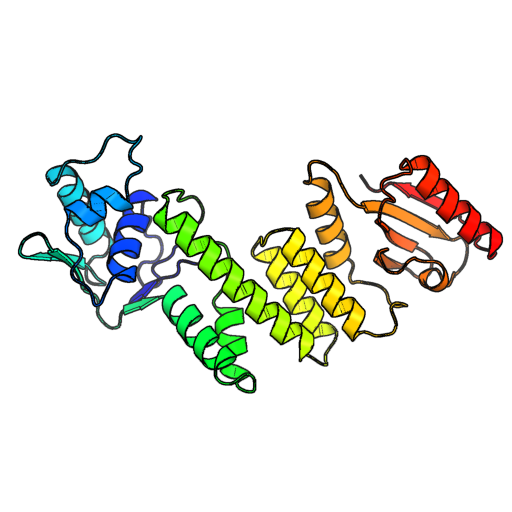-32.114 4.807 19.853 1.00 93.00 266 ASN A C 1
ATOM 2232 O O . ASN A 1 266 ? -32.270 4.817 21.079 1.00 93.00 266 ASN A O 1
ATOM 2236 N N . PHE A 1 267 ? -31.842 3.684 19.184 1.00 93.81 267 PHE A N 1
ATOM 2237 C CA . PHE A 1 267 ? -31.662 2.394 19.838 1.00 93.81 267 PHE A CA 1
ATOM 2238 C C . PHE A 1 267 ? -30.474 2.400 20.809 1.00 93.81 267 PHE A C 1
ATOM 2240 O O . PHE A 1 267 ? -30.641 2.000 21.967 1.00 93.81 267 PHE A O 1
ATOM 2247 N N . LEU A 1 268 ? -29.302 2.897 20.390 1.00 94.44 268 LEU A N 1
ATOM 2248 C CA . LEU A 1 268 ? -28.144 3.016 21.280 1.00 94.44 268 LEU A CA 1
ATOM 2249 C C . LEU A 1 268 ? -28.448 3.937 22.467 1.00 94.44 268 LEU A C 1
ATOM 2251 O O . LEU A 1 268 ? -28.195 3.560 23.611 1.00 94.44 268 LEU A O 1
ATOM 2255 N N . ILE A 1 269 ? -29.014 5.122 22.221 1.00 95.88 269 ILE A N 1
ATOM 2256 C CA . ILE A 1 269 ? -29.310 6.094 23.282 1.00 95.88 269 ILE A CA 1
ATOM 2257 C C . ILE A 1 269 ? -30.299 5.517 24.297 1.00 95.88 269 ILE A C 1
ATOM 2259 O O . ILE A 1 269 ? -30.076 5.628 25.505 1.00 95.88 269 ILE A O 1
ATOM 2263 N N . LYS A 1 270 ? -31.361 4.847 23.832 1.00 95.62 270 LYS A N 1
ATOM 2264 C CA . LYS A 1 270 ? -32.332 4.169 24.700 1.00 95.62 270 LYS A CA 1
ATOM 2265 C C . LYS A 1 270 ? -31.666 3.077 25.535 1.00 95.62 270 LYS A C 1
ATOM 2267 O O . LYS A 1 270 ? -31.924 2.999 26.735 1.00 95.62 270 LYS A O 1
ATOM 2272 N N . ARG A 1 271 ? -30.792 2.266 24.927 1.00 94.81 271 ARG A N 1
ATOM 2273 C CA . ARG A 1 271 ? -30.025 1.225 25.627 1.00 94.81 271 ARG A CA 1
ATOM 2274 C C . ARG A 1 271 ? -29.122 1.829 26.702 1.00 94.81 271 ARG A C 1
ATOM 2276 O O . ARG A 1 271 ? -29.191 1.393 27.840 1.00 94.81 271 ARG A O 1
ATOM 2283 N N . LEU A 1 272 ? -28.335 2.855 26.380 1.00 95.56 272 LEU A N 1
ATOM 2284 C CA . LEU A 1 272 ? -27.444 3.511 27.344 1.00 95.56 272 LEU A CA 1
ATOM 2285 C C . LEU A 1 272 ? -28.226 4.112 28.524 1.00 95.56 272 LEU A C 1
ATOM 2287 O O . LEU A 1 272 ? -27.852 3.903 29.675 1.00 95.56 272 LEU A O 1
ATOM 2291 N N . LYS A 1 273 ? -29.339 4.810 28.257 1.00 95.94 273 LYS A N 1
ATOM 2292 C CA . LYS A 1 273 ? -30.196 5.390 29.307 1.00 95.94 273 LYS A CA 1
ATOM 2293 C C . LYS A 1 273 ? -30.820 4.328 30.213 1.00 95.94 273 LYS A C 1
ATOM 2295 O O . LYS A 1 273 ? -30.842 4.517 31.425 1.00 95.94 273 LYS A O 1
ATOM 2300 N N . LYS A 1 274 ? -31.294 3.211 29.645 1.00 96.38 274 LYS A N 1
ATOM 2301 C CA . LYS A 1 274 ? -31.842 2.077 30.412 1.00 96.38 274 LYS A CA 1
ATOM 2302 C C . LYS A 1 274 ? -30.828 1.529 31.424 1.00 96.38 274 LYS A C 1
ATOM 2304 O O . LYS A 1 274 ? -31.210 1.107 32.506 1.00 96.38 274 LYS A O 1
ATOM 2309 N N . GLU A 1 275 ? -29.547 1.601 31.083 1.00 95.62 275 GLU A N 1
ATOM 2310 C CA . GLU A 1 275 ? -28.422 1.121 31.891 1.00 95.62 275 GLU A CA 1
ATOM 2311 C C . GLU A 1 275 ? -27.846 2.215 32.814 1.00 95.62 275 GLU A C 1
ATOM 2313 O O . GLU A 1 275 ? -26.739 2.093 33.337 1.00 95.62 275 GLU A O 1
ATOM 2318 N N . GLY A 1 276 ? -28.584 3.314 33.008 1.00 96.31 276 GLY A N 1
ATOM 2319 C CA . GLY A 1 276 ? -28.238 4.385 33.943 1.00 96.31 276 GLY A CA 1
ATOM 2320 C C . GLY A 1 276 ? -27.283 5.447 33.393 1.00 96.31 276 GLY A C 1
ATOM 2321 O O . GLY A 1 276 ? -26.786 6.272 34.163 1.00 96.31 276 GLY A O 1
ATOM 2322 N N . ALA A 1 277 ? -27.010 5.474 32.084 1.00 96.88 277 ALA A N 1
ATOM 2323 C CA . ALA A 1 277 ? -26.164 6.514 31.507 1.00 96.88 277 ALA A CA 1
ATOM 2324 C C . ALA A 1 277 ? -26.842 7.892 31.565 1.00 96.88 277 ALA A C 1
ATOM 2326 O O . ALA A 1 277 ? -27.900 8.110 30.968 1.00 96.88 277 ALA A O 1
ATOM 2327 N N . LYS A 1 278 ? -26.176 8.858 32.203 1.00 97.44 278 LYS A N 1
ATOM 2328 C CA . LYS A 1 278 ? -26.540 10.279 32.145 1.00 97.44 278 LYS A CA 1
ATOM 2329 C C . LYS A 1 278 ? -25.798 10.943 30.987 1.00 97.44 278 LYS A C 1
ATOM 2331 O O . LYS A 1 278 ? -24.602 11.208 31.086 1.00 97.44 278 LYS A O 1
ATOM 2336 N N . ILE A 1 279 ? -26.473 11.129 29.854 1.00 97.19 279 ILE A N 1
ATOM 2337 C CA . ILE A 1 279 ? -25.870 11.658 28.620 1.00 97.19 279 ILE A CA 1
ATOM 2338 C C . ILE A 1 279 ? -26.022 13.179 28.604 1.00 97.19 279 ILE A C 1
ATOM 2340 O O . ILE A 1 279 ? -27.135 13.679 28.475 1.00 97.19 279 ILE A O 1
ATOM 2344 N N . LYS A 1 280 ? -24.899 13.899 28.675 1.00 97.31 280 LYS A N 1
ATOM 2345 C CA . LYS A 1 280 ? -24.849 15.365 28.607 1.00 97.31 280 LYS A CA 1
ATOM 2346 C C . LYS A 1 280 ? -25.049 15.870 27.181 1.00 97.31 280 LYS A C 1
ATOM 2348 O O . LYS A 1 280 ? -25.769 16.833 26.947 1.00 97.31 280 LYS A O 1
ATOM 2353 N N . LYS A 1 281 ? -24.349 15.256 26.226 1.00 97.00 281 LYS A N 1
ATOM 2354 C CA . LYS A 1 281 ? -24.404 15.634 24.811 1.00 97.00 281 LYS A CA 1
ATOM 2355 C C . LYS A 1 281 ? -24.134 14.421 23.944 1.00 97.00 281 LYS A C 1
ATOM 2357 O O . LYS A 1 281 ? -23.274 13.603 24.257 1.00 97.00 281 LYS A O 1
ATOM 2362 N N . VAL A 1 282 ? -24.827 14.358 22.821 1.00 96.00 282 VAL A N 1
ATOM 2363 C CA . VAL A 1 282 ? -24.496 13.453 21.733 1.00 96.00 282 VAL A CA 1
ATOM 2364 C C . VAL A 1 282 ? -24.623 14.202 20.410 1.00 96.00 282 VAL A C 1
ATOM 2366 O O . VAL A 1 282 ? -25.508 15.041 20.262 1.00 96.00 282 VAL A O 1
ATOM 2369 N N . GLY A 1 283 ? -23.715 13.944 19.475 1.00 94.06 283 GLY A N 1
ATOM 2370 C CA . GLY A 1 283 ? -23.780 14.490 18.123 1.00 94.06 283 GLY A CA 1
ATOM 2371 C C . GLY A 1 283 ? -23.193 13.526 17.102 1.00 94.06 283 GLY A C 1
ATOM 2372 O O . GLY A 1 283 ? -22.333 12.716 17.446 1.00 94.06 283 GLY A O 1
ATOM 2373 N N . ILE A 1 284 ? -23.661 13.625 15.860 1.00 92.56 284 ILE A N 1
ATOM 2374 C CA . ILE A 1 284 ? -23.057 12.939 14.715 1.00 92.56 284 ILE A CA 1
ATOM 2375 C C . ILE A 1 284 ? -21.783 13.696 14.327 1.00 92.56 284 ILE A C 1
ATOM 2377 O O . ILE A 1 284 ? -21.767 14.928 14.309 1.00 92.56 284 ILE A O 1
ATOM 2381 N N . ILE A 1 285 ? -20.705 12.958 14.078 1.00 91.62 285 ILE A N 1
ATOM 2382 C CA . ILE A 1 285 ? -19.457 13.494 13.539 1.00 91.62 285 ILE A CA 1
ATOM 2383 C C . ILE A 1 285 ? -19.592 13.408 12.021 1.00 91.62 285 ILE A C 1
ATOM 2385 O O . ILE A 1 285 ? -19.658 12.308 11.483 1.00 91.62 285 ILE A O 1
ATOM 2389 N N . ASN A 1 286 ? -19.677 14.560 11.360 1.00 81.38 286 ASN A N 1
ATOM 2390 C CA . ASN A 1 286 ? -19.694 14.642 9.901 1.00 81.38 286 ASN A CA 1
ATOM 2391 C C . ASN A 1 286 ? -18.284 14.688 9.329 1.00 81.38 286 ASN A C 1
ATOM 2393 O O . ASN A 1 286 ? -17.373 15.223 9.997 1.00 81.38 286 ASN A O 1
#